Protein AF-0000000074538848 (afdb_homodimer)

Solvent-accessible surface area (backbone atoms only — not comparable to full-atom values): 18685 Å² total; per-residue (Å²): 132,56,34,36,33,44,34,36,45,97,56,50,92,78,38,68,55,63,39,50,40,50,54,55,44,64,73,36,88,54,45,45,81,43,50,49,44,76,76,25,76,82,71,66,73,58,41,67,61,51,47,55,54,54,65,74,38,57,36,38,34,44,28,33,52,48,56,74,48,35,74,43,32,67,53,48,41,44,50,67,59,48,59,26,80,58,40,26,29,67,99,76,11,51,73,37,48,66,29,35,37,33,43,40,34,46,29,33,58,49,66,76,38,37,24,71,88,22,74,41,42,40,34,65,72,46,38,45,30,22,57,54,28,43,36,40,66,33,43,28,38,79,50,88,60,44,76,46,60,47,51,62,72,80,54,52,72,66,57,46,53,52,49,34,54,52,49,51,51,52,56,57,54,53,73,72,101,132,55,35,36,34,43,33,35,44,96,56,50,93,79,38,68,55,63,39,48,39,50,55,56,44,64,73,36,88,56,45,46,81,44,50,48,44,77,77,26,75,82,69,67,73,58,42,68,61,52,47,56,55,52,65,75,37,58,36,39,34,45,30,33,51,48,56,74,49,35,74,44,31,66,53,48,42,44,52,67,58,47,58,26,80,57,41,26,28,68,99,74,11,51,72,39,48,67,29,36,37,33,44,38,35,44,30,33,60,50,66,76,38,38,24,70,87,22,73,41,43,41,34,66,72,46,38,44,30,22,57,53,28,43,37,39,66,34,42,27,38,78,50,89,60,47,76,44,60,47,52,62,72,80,54,50,68,63,57,45,52,51,50,33,53,52,49,52,50,52,56,57,53,54,73,73,100

Sequence (354 aa):
MKTLIIAAHPDIAHSRVNKNWLNAAKKDGNFVIHEIYKEYPNWQIDVKEEQELLEKFECVVFEFPLYWYSYPPLLKKYFDDVFAYGWAYGSKGKALNGKKFTLAVSVGDDEHEYSKDGHIGFSIEEVVTPFKSAVNFVGAKLLPSFFAFGFSIDPSDELVENSTKEYMKFLRDLSFSMKTLIIAAHPDIAHSRVNKNWLNAAKKDGNFVIHEIYKEYPNWQIDVKEEQELLEKFECVVFEFPLYWYSYPPLLKKYFDDVFAYGWAYGSKGKALNGKKFTLAVSVGDDEHEYSKDGHIGFSIEEVVTPFKSAVNFVGAKLLPSFFAFGFSIDPSDELVENSTKEYMKFLRDLSFS

Nearest PDB structures (foldseek):
  3f2v-assembly1_A-2  TM=9.551E-01  e=1.355E-19  Treponema denticola
  5lva-assembly2_B  TM=9.713E-01  e=1.904E-18  Bacillus subtilis
  3l9w-assembly1_A  TM=9.530E-01  e=2.380E-17  Escherichia coli K-12
  3l9x-assembly1_B  TM=9.507E-01  e=1.307E-16  Escherichia coli K-12
  3l9w-assembly1_B  TM=9.516E-01  e=3.346E-16  Escherichia coli K-12

pLDDT: mean 95.55, std 5.55, range [64.12, 98.94]

InterPro domains:
  IPR003680 Flavodoxin-like fold [PF02525] (1-169)
  IPR029039 Flavoprotein-like superfamily [G3DSA:3.40.50.360] (1-175)
  IPR029039 Flavoprotein-like superfamily [SSF52218] (1-174)
  IPR046980 Glutathione-regulated potassium-efflux system ancillary protein KefG/KefF [PTHR47307] (1-174)

Structure (mmCIF, N/CA/C/O backbone):
data_AF-0000000074538848-model_v1
#
loop_
_entity.id
_entity.type
_entity.pdbx_description
1 polymer 'Flavodoxin-like fold domain protein, putative NAD(P)H (Quinone) dehydrogenase/reductase'
#
loop_
_atom_site.group_PDB
_atom_site.id
_atom_site.type_symbol
_atom_site.label_atom_id
_atom_site.label_alt_id
_atom_site.label_comp_id
_atom_site.label_asym_id
_atom_site.label_entity_id
_atom_site.label_seq_id
_atom_site.pdbx_PDB_ins_code
_atom_site.Cartn_x
_atom_site.Cartn_y
_atom_site.Cartn_z
_atom_site.occupancy
_atom_site.B_iso_or_equiv
_atom_site.auth_seq_id
_atom_site.auth_comp_id
_atom_site.auth_asym_id
_atom_site.auth_atom_id
_atom_site.pdbx_PDB_model_num
ATOM 1 N N . MET A 1 1 ? 6.27 -27.062 -14.703 1 80 1 MET A N 1
ATOM 2 C CA . MET A 1 1 ? 6.766 -26.359 -13.531 1 80 1 MET A CA 1
ATOM 3 C C . MET A 1 1 ? 5.613 -25.781 -12.719 1 80 1 MET A C 1
ATOM 5 O O . MET A 1 1 ? 4.59 -25.391 -13.281 1 80 1 MET A O 1
ATOM 9 N N . LYS A 1 2 ? 5.629 -25.875 -11.32 1 92.56 2 LYS A N 1
ATOM 10 C CA . LYS A 1 2 ? 4.52 -25.453 -10.469 1 92.56 2 LYS A CA 1
ATOM 11 C C . LYS A 1 2 ? 4.559 -23.953 -10.227 1 92.56 2 LYS A C 1
ATOM 13 O O . LYS A 1 2 ? 5.613 -23.328 -10.336 1 92.56 2 LYS A O 1
ATOM 18 N N . THR A 1 3 ? 3.387 -23.406 -10.047 1 96.81 3 THR A N 1
ATOM 19 C CA . THR A 1 3 ? 3.24 -21.984 -9.742 1 96.81 3 THR A CA 1
ATOM 20 C C . THR A 1 3 ? 2.988 -21.766 -8.25 1 96.81 3 THR A C 1
ATOM 22 O O . THR A 1 3 ? 2.213 -22.516 -7.637 1 96.81 3 THR A O 1
ATOM 25 N N . LEU A 1 4 ? 3.707 -20.859 -7.637 1 98.25 4 LEU A N 1
ATOM 26 C CA . LEU A 1 4 ? 3.512 -20.484 -6.238 1 98.25 4 LEU A CA 1
ATOM 27 C C . LEU A 1 4 ? 2.457 -19.391 -6.109 1 98.25 4 LEU A C 1
ATOM 29 O O . LEU A 1 4 ? 2.482 -18.406 -6.855 1 98.25 4 LEU A O 1
ATOM 33 N N . ILE A 1 5 ? 1.473 -19.594 -5.254 1 98.75 5 ILE A N 1
ATOM 34 C CA . ILE A 1 5 ? 0.504 -18.562 -4.891 1 98.75 5 ILE A CA 1
ATOM 35 C C . ILE A 1 5 ? 0.793 -18.047 -3.479 1 98.75 5 ILE A C 1
ATOM 37 O O . ILE A 1 5 ? 0.658 -18.797 -2.506 1 98.75 5 ILE A O 1
ATOM 41 N N . ILE A 1 6 ? 1.273 -16.875 -3.371 1 98.88 6 ILE A N 1
ATOM 42 C CA . ILE A 1 6 ? 1.366 -16.188 -2.09 1 98.88 6 ILE A CA 1
ATOM 43 C C . ILE A 1 6 ? 0.044 -15.484 -1.783 1 98.88 6 ILE A C 1
ATOM 45 O O . ILE A 1 6 ? -0.274 -14.453 -2.385 1 98.88 6 ILE A O 1
ATOM 49 N N . ALA A 1 7 ? -0.684 -16.062 -0.861 1 98.88 7 ALA A N 1
ATOM 50 C CA . ALA A 1 7 ? -1.997 -15.531 -0.501 1 98.88 7 ALA A CA 1
ATOM 51 C C . ALA A 1 7 ? -1.917 -14.672 0.759 1 98.88 7 ALA A C 1
ATOM 53 O O . ALA A 1 7 ? -1.376 -15.109 1.779 1 98.88 7 ALA A O 1
ATOM 54 N N . ALA A 1 8 ? -2.375 -13.469 0.619 1 98.81 8 ALA A N 1
ATOM 55 C CA . ALA A 1 8 ? -2.408 -12.539 1.741 1 98.81 8 ALA A CA 1
ATOM 56 C C . ALA A 1 8 ? -3.828 -12.047 2.006 1 98.81 8 ALA A C 1
ATOM 58 O O . ALA A 1 8 ? -4.27 -11.055 1.414 1 98.81 8 ALA A O 1
ATOM 59 N N . HIS A 1 9 ? -4.484 -12.703 2.887 1 98.62 9 HIS A N 1
ATOM 60 C CA . HIS A 1 9 ? -5.82 -12.32 3.328 1 98.62 9 HIS A CA 1
ATOM 61 C C . HIS A 1 9 ? -5.879 -12.188 4.848 1 98.62 9 HIS A C 1
ATOM 63 O O . HIS A 1 9 ? -5.617 -13.148 5.57 1 98.62 9 HIS A O 1
ATOM 69 N N . PRO A 1 10 ? -6.27 -11.039 5.32 1 97.38 10 PRO A N 1
ATOM 70 C CA . PRO A 1 10 ? -6.215 -10.828 6.77 1 97.38 10 PRO A CA 1
ATOM 71 C C . PRO A 1 10 ? -7.227 -11.68 7.531 1 97.38 10 PRO A C 1
ATOM 73 O O . PRO A 1 10 ? -7.059 -11.922 8.727 1 97.38 10 PRO A O 1
ATOM 76 N N . ASP A 1 11 ? -8.297 -12.094 6.914 1 96.12 11 ASP A N 1
ATOM 77 C CA . ASP A 1 11 ? -9.344 -12.883 7.547 1 96.12 11 ASP A CA 1
ATOM 78 C C . ASP A 1 11 ? -9.914 -13.914 6.574 1 96.12 11 ASP A C 1
ATOM 80 O O . ASP A 1 11 ? -11.094 -13.867 6.227 1 96.12 11 ASP A O 1
ATOM 84 N N . ILE A 1 12 ? -9.094 -14.875 6.273 1 97 12 ILE A N 1
ATOM 85 C CA . ILE A 1 12 ? -9.43 -15.828 5.227 1 97 12 ILE A CA 1
ATOM 86 C C . ILE A 1 12 ? -10.586 -16.703 5.688 1 97 12 ILE A C 1
ATOM 88 O O . ILE A 1 12 ? -11.398 -17.156 4.871 1 97 12 ILE A O 1
ATOM 92 N N . ALA A 1 13 ? -10.742 -16.984 6.945 1 94.12 13 ALA A N 1
ATOM 93 C CA . ALA A 1 13 ? -11.781 -17.844 7.488 1 94.12 13 ALA A CA 1
ATOM 94 C C . ALA A 1 13 ? -13.172 -17.312 7.148 1 94.12 13 ALA A C 1
ATOM 96 O O . ALA A 1 13 ? -14.117 -18.094 6.988 1 94.12 13 ALA A O 1
ATOM 97 N N . HIS A 1 14 ? -13.32 -15.961 6.977 1 93.06 14 HIS A N 1
ATOM 98 C CA . HIS A 1 14 ? -14.625 -15.359 6.727 1 93.06 14 HIS A CA 1
ATOM 99 C C . HIS A 1 14 ? -14.711 -14.812 5.305 1 93.06 14 HIS A C 1
ATOM 101 O O . HIS A 1 14 ? -15.695 -14.156 4.945 1 93.06 14 HIS A O 1
ATOM 107 N N . SER A 1 15 ? -13.633 -15.102 4.566 1 94 15 SER A N 1
ATOM 108 C CA . SER A 1 15 ? -13.664 -14.68 3.166 1 94 15 SER A CA 1
ATOM 109 C C . SER A 1 15 ? -14.484 -15.648 2.32 1 94 15 SER A C 1
ATOM 111 O O . SER A 1 15 ? -14.32 -16.859 2.416 1 94 15 SER A O 1
ATOM 113 N N . ARG A 1 16 ? -15.289 -15.125 1.505 1 94.25 16 ARG A N 1
ATOM 114 C CA . ARG A 1 16 ? -16.062 -15.961 0.599 1 94.25 16 ARG A CA 1
ATOM 115 C C . ARG A 1 16 ? -15.352 -16.141 -0.733 1 94.25 16 ARG A C 1
ATOM 117 O O . ARG A 1 16 ? -15.266 -17.266 -1.252 1 94.25 16 ARG A O 1
ATOM 124 N N . VAL A 1 17 ? -14.758 -15.109 -1.215 1 97.25 17 VAL A N 1
ATOM 125 C CA . VAL A 1 17 ? -14.211 -15.125 -2.566 1 97.25 17 VAL A CA 1
ATOM 126 C C . VAL A 1 17 ? -12.82 -15.766 -2.555 1 97.25 17 VAL A C 1
ATOM 128 O O . VAL A 1 17 ? -12.625 -16.844 -3.135 1 97.25 17 VAL A O 1
ATOM 131 N N . ASN A 1 18 ? -11.945 -15.234 -1.771 1 98 18 ASN A N 1
ATOM 132 C CA . ASN A 1 18 ? -10.57 -15.719 -1.78 1 98 18 ASN A CA 1
ATOM 133 C C . ASN A 1 18 ? -10.477 -17.141 -1.247 1 98 18 ASN A C 1
ATOM 135 O O . ASN A 1 18 ? -9.648 -17.938 -1.713 1 98 18 ASN A O 1
ATOM 139 N N . LYS A 1 19 ? -11.266 -17.453 -0.28 1 97.06 19 LYS A N 1
ATOM 140 C CA . LYS A 1 19 ? -11.297 -18.812 0.234 1 97.06 19 LYS A CA 1
ATOM 141 C C . LYS A 1 19 ? -11.664 -19.812 -0.864 1 97.06 19 LYS A C 1
ATOM 143 O O . LYS A 1 19 ? -11.031 -20.859 -0.999 1 97.06 19 LYS A O 1
ATOM 148 N N . ASN A 1 20 ? -12.711 -19.469 -1.631 1 97.88 20 ASN A N 1
ATOM 149 C CA . ASN A 1 20 ? -13.133 -20.344 -2.725 1 97.88 20 ASN A CA 1
ATOM 150 C C . ASN A 1 20 ? -12.062 -20.438 -3.803 1 97.88 20 ASN A C 1
ATOM 152 O O . ASN A 1 20 ? -11.82 -21.531 -4.34 1 97.88 20 ASN A O 1
ATOM 156 N N . TRP A 1 21 ? -11.43 -19.281 -4.152 1 98.69 21 TRP A N 1
ATOM 157 C CA . TRP A 1 21 ? -10.32 -19.297 -5.102 1 98.69 21 TRP A CA 1
ATOM 158 C C . TRP A 1 21 ? -9.227 -20.266 -4.652 1 98.69 21 TRP A C 1
ATOM 160 O O . TRP A 1 21 ? -8.836 -21.156 -5.402 1 98.69 21 TRP A O 1
ATOM 170 N N . LEU A 1 22 ? -8.805 -20.141 -3.395 1 98.56 22 LEU A N 1
ATOM 171 C CA . LEU A 1 22 ? -7.695 -20.922 -2.873 1 98.56 22 LEU A CA 1
ATOM 172 C C . LEU A 1 22 ? -8.07 -22.406 -2.781 1 98.56 22 LEU A C 1
ATOM 174 O O . LEU A 1 22 ? -7.246 -23.281 -3.061 1 98.56 22 LEU A O 1
ATOM 178 N N . ASN A 1 23 ? -9.297 -22.656 -2.365 1 98 23 ASN A N 1
ATOM 179 C CA . ASN A 1 23 ? -9.758 -24.047 -2.305 1 98 23 ASN A CA 1
ATOM 180 C C . ASN A 1 23 ? -9.719 -24.703 -3.678 1 98 23 ASN A C 1
ATOM 182 O O . ASN A 1 23 ? -9.344 -25.875 -3.797 1 98 23 ASN A O 1
ATOM 186 N N . ALA A 1 24 ? -10.148 -24.016 -4.703 1 98.31 24 ALA A N 1
ATOM 187 C CA . ALA A 1 24 ? -10.117 -24.547 -6.066 1 98.31 24 ALA A CA 1
ATOM 188 C C . ALA A 1 24 ? -8.68 -24.797 -6.52 1 98.31 24 ALA A C 1
ATOM 190 O O . ALA A 1 24 ? -8.383 -25.844 -7.109 1 98.31 24 ALA A O 1
ATOM 191 N N . ALA A 1 25 ? -7.805 -23.828 -6.242 1 98 25 ALA A N 1
ATOM 192 C CA . ALA A 1 25 ? -6.406 -23.969 -6.637 1 98 25 ALA A CA 1
ATOM 193 C C . ALA A 1 25 ? -5.746 -25.156 -5.926 1 98 25 ALA A C 1
ATOM 195 O O . ALA A 1 25 ? -4.898 -25.844 -6.504 1 98 25 ALA A O 1
ATOM 196 N N . LYS A 1 26 ? -6.137 -25.359 -4.676 1 97 26 LYS A N 1
ATOM 197 C CA . LYS A 1 26 ? -5.562 -26.422 -3.865 1 97 26 LYS A CA 1
ATOM 198 C C . LYS A 1 26 ? -5.84 -27.797 -4.48 1 97 26 LYS A C 1
ATOM 200 O O . LYS A 1 26 ? -5.059 -28.719 -4.301 1 97 26 LYS A O 1
ATOM 205 N N . LYS A 1 27 ? -6.91 -27.922 -5.184 1 96.56 27 LYS A N 1
ATOM 206 C CA . LYS A 1 27 ? -7.32 -29.188 -5.781 1 96.56 27 LYS A CA 1
ATOM 207 C C . LYS A 1 27 ? -6.551 -29.453 -7.07 1 96.56 27 LYS A C 1
ATOM 209 O O . LYS A 1 27 ? -6.586 -30.562 -7.598 1 96.56 27 LYS A O 1
ATOM 214 N N . ASP A 1 28 ? -6.016 -28.422 -7.527 1 94.31 28 ASP A N 1
ATOM 215 C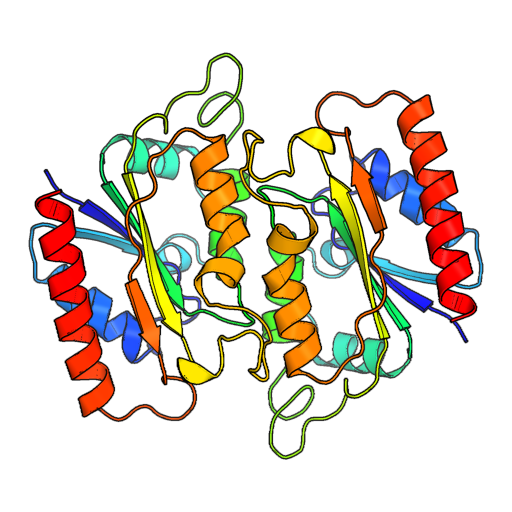 CA . ASP A 1 28 ? -5.195 -28.516 -8.727 1 94.31 28 ASP A CA 1
ATOM 216 C C . ASP A 1 28 ? -3.723 -28.703 -8.375 1 94.31 28 ASP A C 1
ATOM 218 O O . ASP A 1 28 ? -3.113 -27.828 -7.754 1 94.31 28 ASP A O 1
ATOM 222 N N . GLY A 1 29 ? -3.045 -29.75 -8.656 1 92.25 29 GLY A N 1
ATOM 223 C CA . GLY A 1 29 ? -1.694 -30.141 -8.289 1 92.25 29 GLY A CA 1
ATOM 224 C C . GLY A 1 29 ? -0.627 -29.25 -8.875 1 92.25 29 GLY A C 1
ATOM 225 O O . GLY A 1 29 ? 0.552 -29.359 -8.539 1 92.25 29 GLY A O 1
ATOM 226 N N . ASN A 1 30 ? -1.016 -28.281 -9.688 1 95 30 ASN A N 1
ATOM 227 C CA . ASN A 1 30 ? -0.066 -27.406 -10.367 1 95 30 ASN A CA 1
ATOM 228 C C . ASN A 1 30 ? 0.247 -26.172 -9.539 1 95 30 ASN A C 1
ATOM 230 O O . ASN A 1 30 ? 1.114 -25.375 -9.906 1 95 30 ASN A O 1
ATOM 234 N N . PHE A 1 31 ? -0.413 -26.031 -8.406 1 97.38 31 PHE A N 1
ATOM 235 C CA . PHE A 1 31 ? -0.271 -24.812 -7.633 1 97.38 31 PHE A CA 1
ATOM 236 C C . PHE A 1 31 ? 0.133 -25.125 -6.195 1 97.38 31 PHE A C 1
ATOM 238 O O . PHE A 1 31 ? -0.363 -26.078 -5.598 1 97.38 31 PHE A O 1
ATOM 245 N N . VAL A 1 32 ? 1.125 -24.375 -5.684 1 97.62 32 VAL A N 1
ATOM 246 C CA . VAL A 1 32 ? 1.514 -24.391 -4.277 1 97.62 32 VAL A CA 1
ATOM 247 C C . VAL A 1 32 ? 1.023 -23.125 -3.584 1 97.62 32 VAL A C 1
ATOM 249 O O . VAL A 1 32 ? 1.317 -22.016 -4.031 1 97.62 32 VAL A O 1
ATOM 252 N N . ILE A 1 33 ? 0.26 -23.344 -2.531 1 98.5 33 ILE A N 1
ATOM 253 C CA . ILE A 1 33 ? -0.359 -22.203 -1.859 1 98.5 33 ILE A CA 1
ATOM 254 C C . ILE A 1 33 ? 0.402 -21.891 -0.575 1 98.5 33 ILE A C 1
ATOM 256 O O . ILE A 1 33 ? 0.701 -22.781 0.216 1 98.5 33 ILE A O 1
ATOM 260 N N . HIS A 1 34 ? 0.779 -20.688 -0.392 1 98.81 34 HIS A N 1
ATOM 261 C CA . HIS A 1 34 ? 1.431 -20.172 0.806 1 98.81 34 HIS A CA 1
ATOM 262 C C . HIS A 1 34 ? 0.666 -18.984 1.383 1 98.81 34 HIS A C 1
ATOM 264 O O . HIS A 1 34 ? 0.674 -17.906 0.805 1 98.81 34 HIS A O 1
ATOM 270 N N . GLU A 1 35 ? -0.061 -19.172 2.539 1 98.75 35 GLU A N 1
ATOM 271 C CA . GLU A 1 35 ? -0.891 -18.156 3.166 1 98.75 35 GLU A CA 1
ATOM 272 C C . GLU A 1 35 ? -0.119 -17.406 4.254 1 98.75 35 GLU A C 1
ATOM 274 O O . GLU A 1 35 ? 0.03 -17.906 5.371 1 98.75 35 GLU A O 1
ATOM 279 N N . ILE A 1 36 ? 0.19 -16.156 3.992 1 98.81 36 ILE A N 1
ATOM 280 C CA . ILE A 1 36 ? 1.211 -15.531 4.824 1 98.81 36 ILE A CA 1
ATOM 281 C C . ILE A 1 36 ? 0.593 -15.078 6.145 1 98.81 36 ILE A C 1
ATOM 283 O O . ILE A 1 36 ? 1.274 -15.031 7.172 1 98.81 36 ILE A O 1
ATOM 287 N N . TYR A 1 37 ? -0.68 -14.75 6.199 1 98.62 37 TYR A N 1
ATOM 288 C CA . TYR A 1 37 ? -1.293 -14.383 7.469 1 98.62 37 TYR A CA 1
ATOM 289 C C . TYR A 1 37 ? -1.4 -15.586 8.391 1 98.62 37 TYR A C 1
ATOM 291 O O . TYR A 1 37 ? -1.374 -15.445 9.617 1 98.62 37 TYR A O 1
ATOM 299 N N . LYS A 1 38 ? -1.6 -16.781 7.844 1 98 38 LYS A N 1
ATOM 300 C CA . LYS A 1 38 ? -1.585 -18 8.648 1 98 38 LYS A CA 1
ATOM 301 C C . LYS A 1 38 ? -0.175 -18.328 9.141 1 98 38 LYS A C 1
ATOM 303 O O . LYS A 1 38 ? 0.014 -18.734 10.289 1 98 38 LYS A O 1
ATOM 308 N N . GLU A 1 39 ? 0.764 -18.141 8.266 1 98.38 39 GLU A N 1
ATOM 309 C CA . GLU A 1 39 ? 2.154 -18.469 8.578 1 98.38 39 GLU A CA 1
ATOM 310 C C . GLU A 1 39 ? 2.729 -17.484 9.602 1 98.38 39 GLU A C 1
ATOM 312 O O . GLU A 1 39 ? 3.537 -17.875 10.445 1 98.38 39 GLU A O 1
ATOM 317 N N . TYR A 1 40 ? 2.33 -16.219 9.555 1 98.19 40 TYR A N 1
ATOM 318 C CA . TYR A 1 40 ? 2.895 -15.188 10.406 1 98.19 40 TYR A CA 1
ATOM 319 C C . TYR A 1 40 ? 1.794 -14.406 11.117 1 98.19 40 TYR A C 1
ATOM 321 O O . TYR A 1 40 ? 1.664 -13.195 10.93 1 98.19 40 TYR A O 1
ATOM 329 N N . PRO A 1 41 ? 1.072 -15.008 12 1 95.94 41 PRO A N 1
ATOM 330 C CA . PRO A 1 41 ? -0.028 -14.32 12.688 1 95.94 41 PRO A CA 1
ATOM 331 C C . PRO A 1 41 ? 0.45 -13.164 13.562 1 95.94 41 PRO A C 1
ATOM 333 O O . PRO A 1 41 ? -0.323 -12.25 13.867 1 95.94 41 PRO A O 1
ATOM 336 N N . ASN A 1 42 ? 1.792 -13.188 13.93 1 95.19 42 ASN A N 1
ATOM 337 C CA . ASN A 1 42 ? 2.35 -12.125 14.758 1 95.19 42 ASN A CA 1
ATOM 338 C C . ASN A 1 42 ? 3.131 -11.117 13.93 1 95.19 42 ASN A C 1
ATOM 340 O O . ASN A 1 42 ? 3.801 -10.242 14.477 1 95.19 42 ASN A O 1
ATOM 344 N N . TRP A 1 43 ? 3.104 -11.328 12.617 1 96.06 43 TRP A N 1
ATOM 345 C CA . TRP A 1 43 ? 3.668 -10.391 11.648 1 96.06 43 TRP A CA 1
ATOM 346 C C . TRP A 1 43 ? 5.191 -10.461 11.648 1 96.06 43 TRP A C 1
ATOM 348 O O . TRP A 1 43 ? 5.859 -9.578 11.109 1 96.06 43 TRP A O 1
ATOM 358 N N . GLN A 1 44 ? 5.727 -11.453 12.352 1 97.12 44 GLN A N 1
ATOM 359 C CA . GLN A 1 44 ? 7.164 -11.695 12.289 1 97.12 44 GLN A CA 1
ATOM 360 C C . GLN A 1 44 ? 7.52 -12.633 11.141 1 97.12 44 GLN A C 1
ATOM 362 O O . GLN A 1 44 ? 7.496 -13.852 11.297 1 97.12 44 GLN A O 1
ATOM 367 N N . ILE A 1 45 ? 7.945 -12.078 10.055 1 98.69 45 ILE A N 1
ATOM 368 C CA . ILE A 1 45 ? 8.195 -12.82 8.82 1 98.69 45 ILE A CA 1
ATOM 369 C C . ILE A 1 45 ? 9.57 -13.484 8.891 1 98.69 45 ILE A C 1
ATOM 371 O O . ILE A 1 45 ? 10.547 -12.867 9.328 1 98.69 45 ILE A O 1
ATOM 375 N N . ASP A 1 46 ? 9.664 -14.711 8.641 1 98.81 46 ASP A N 1
ATOM 376 C CA . ASP A 1 46 ? 10.938 -15.398 8.445 1 98.81 46 ASP A CA 1
ATOM 377 C C . ASP A 1 46 ? 11.5 -15.109 7.055 1 98.81 46 ASP A C 1
ATOM 379 O O . ASP A 1 46 ? 11.227 -15.836 6.102 1 98.81 46 ASP A O 1
ATOM 383 N N . VAL A 1 47 ? 12.328 -14.117 6.973 1 98.75 47 VAL A N 1
ATOM 384 C CA . VAL A 1 47 ? 12.805 -13.562 5.707 1 98.75 47 VAL A CA 1
ATOM 385 C C . VAL A 1 47 ? 13.539 -14.648 4.914 1 98.75 47 VAL A C 1
ATOM 387 O O . VAL A 1 47 ? 13.281 -14.844 3.727 1 98.75 47 VAL A O 1
ATOM 390 N N . LYS A 1 48 ? 14.43 -15.328 5.566 1 98.62 48 LYS A N 1
ATOM 391 C CA . LYS A 1 48 ? 15.219 -16.344 4.887 1 98.62 48 LYS A CA 1
ATOM 392 C C . LYS A 1 48 ? 14.336 -17.453 4.324 1 98.62 48 LYS A C 1
ATOM 394 O O . LYS A 1 48 ? 14.516 -17.891 3.182 1 98.62 48 LYS A O 1
ATOM 399 N N . GLU A 1 49 ? 13.406 -17.922 5.055 1 98.75 49 GLU A N 1
ATOM 400 C CA . GLU A 1 49 ? 12.492 -18.969 4.605 1 98.75 49 GLU A CA 1
ATOM 401 C C . GLU A 1 49 ? 11.688 -18.516 3.391 1 98.75 49 GLU A C 1
ATOM 403 O O . GLU A 1 49 ? 11.5 -19.281 2.443 1 98.75 49 GLU A O 1
ATOM 408 N N . GLU A 1 50 ? 11.195 -17.328 3.428 1 98.88 50 GLU A N 1
ATOM 409 C CA . GLU A 1 50 ? 10.414 -16.797 2.318 1 98.88 50 GLU A CA 1
ATOM 410 C C . GLU A 1 50 ? 11.273 -16.641 1.063 1 98.88 50 GLU A C 1
ATOM 412 O O . GLU A 1 50 ? 10.812 -16.922 -0.045 1 98.88 50 GLU A O 1
ATOM 417 N N . GLN A 1 51 ? 12.492 -16.125 1.257 1 98.81 51 GLN A N 1
ATOM 418 C CA . GLN A 1 51 ? 13.406 -15.984 0.127 1 98.81 51 GLN A CA 1
ATOM 419 C C . GLN A 1 51 ? 13.719 -17.344 -0.491 1 98.81 51 GLN A C 1
ATOM 421 O O . GLN A 1 51 ? 13.703 -17.5 -1.714 1 98.81 51 GLN A O 1
ATOM 426 N N . GLU A 1 52 ? 13.977 -18.328 0.331 1 98.81 52 GLU A N 1
ATOM 427 C CA . GLU A 1 52 ? 14.227 -19.688 -0.161 1 98.81 52 GLU A CA 1
ATOM 428 C C . GLU A 1 52 ? 13.016 -20.219 -0.914 1 98.81 52 GLU A C 1
ATOM 430 O O . GLU A 1 52 ? 13.164 -20.891 -1.944 1 98.81 52 GLU A O 1
ATOM 435 N N . LEU A 1 53 ? 11.836 -19.953 -0.383 1 98.81 53 LEU A N 1
ATOM 436 C CA . LEU A 1 53 ? 10.609 -20.375 -1.048 1 98.81 53 LEU A CA 1
ATOM 437 C C . LEU A 1 53 ? 10.492 -19.734 -2.43 1 98.81 53 LEU A C 1
ATOM 439 O O . LEU A 1 53 ? 10.234 -20.422 -3.416 1 98.81 53 LEU A O 1
ATOM 443 N N . LEU A 1 54 ? 10.688 -18.453 -2.557 1 98.75 54 LEU A N 1
ATOM 444 C CA . LEU A 1 54 ? 10.602 -17.734 -3.822 1 98.75 54 LEU A CA 1
ATOM 445 C C . LEU A 1 54 ? 11.609 -18.281 -4.828 1 98.75 54 LEU A C 1
ATOM 447 O O . LEU A 1 54 ? 11.328 -18.344 -6.027 1 98.75 54 LEU A O 1
ATOM 451 N N . GLU A 1 55 ? 12.727 -18.625 -4.316 1 98.31 55 GLU A N 1
ATOM 452 C CA . GLU A 1 55 ? 13.789 -19.125 -5.195 1 98.31 55 GLU A CA 1
ATOM 453 C C . GLU A 1 55 ? 13.383 -20.422 -5.875 1 98.31 55 GLU A C 1
ATOM 455 O O . GLU A 1 55 ? 13.883 -20.75 -6.957 1 98.31 55 GLU A O 1
ATOM 460 N N . LYS A 1 56 ? 12.5 -21.125 -5.328 1 97.94 56 LYS A N 1
ATOM 461 C CA . LYS A 1 56 ? 12.133 -22.453 -5.816 1 97.94 56 LYS A CA 1
ATOM 462 C C . LYS A 1 56 ? 11.125 -22.359 -6.965 1 97.94 56 LYS A C 1
ATOM 464 O O . LYS A 1 56 ? 10.844 -23.344 -7.633 1 97.94 56 LYS A O 1
ATOM 469 N N . PHE A 1 57 ? 10.594 -21.203 -7.195 1 97.5 57 PHE A N 1
ATOM 470 C CA . PHE A 1 57 ? 9.531 -21.078 -8.195 1 97.5 57 PHE A CA 1
ATOM 471 C C . PHE A 1 57 ? 9.891 -20.016 -9.227 1 97.5 57 PHE A C 1
ATOM 473 O O . PHE A 1 57 ? 10.469 -18.984 -8.891 1 97.5 57 PHE A O 1
ATOM 480 N N . GLU A 1 58 ? 9.508 -20.25 -10.445 1 96.38 58 GLU A N 1
ATOM 481 C CA . GLU A 1 58 ? 9.711 -19.297 -11.531 1 96.38 58 GLU A CA 1
ATOM 482 C C . GLU A 1 58 ? 8.547 -18.312 -11.633 1 96.38 58 GLU A C 1
ATOM 484 O O . GLU A 1 58 ? 8.734 -17.156 -12 1 96.38 58 GLU A O 1
ATOM 489 N N . CYS A 1 59 ? 7.336 -18.797 -11.406 1 97.56 59 CYS A N 1
ATOM 490 C CA . CYS A 1 59 ? 6.113 -18 -11.492 1 97.56 59 CYS A CA 1
ATOM 491 C C . CYS A 1 59 ? 5.445 -17.891 -10.125 1 97.56 59 CYS A C 1
ATOM 493 O O . CYS A 1 59 ? 5.238 -18.891 -9.445 1 97.56 59 CYS A O 1
ATOM 495 N N . VAL A 1 60 ? 5.176 -16.703 -9.742 1 98.44 60 VAL A N 1
ATOM 496 C CA . VAL A 1 60 ? 4.559 -16.422 -8.445 1 98.44 60 VAL A CA 1
ATOM 497 C C . VAL A 1 60 ? 3.33 -15.539 -8.633 1 98.44 60 VAL A C 1
ATOM 499 O O . VAL A 1 60 ? 3.398 -14.516 -9.312 1 98.44 60 VAL A O 1
ATOM 502 N N . VAL A 1 61 ? 2.176 -15.922 -8.109 1 98.75 61 VAL A N 1
ATOM 503 C CA . VAL A 1 61 ? 0.948 -15.141 -8.062 1 98.75 61 VAL A CA 1
ATOM 504 C C . VAL A 1 61 ? 0.759 -14.562 -6.66 1 98.75 61 VAL A C 1
ATOM 506 O O . VAL A 1 61 ? 0.762 -15.297 -5.672 1 98.75 61 VAL A O 1
ATOM 509 N N . PHE A 1 62 ? 0.688 -13.281 -6.535 1 98.94 62 PHE A N 1
ATOM 510 C CA . PHE A 1 62 ? 0.282 -12.641 -5.289 1 98.94 62 PHE A CA 1
ATOM 511 C C . PHE A 1 62 ? -1.229 -12.445 -5.25 1 98.94 62 PHE A C 1
ATOM 513 O O . PHE A 1 62 ? -1.787 -11.727 -6.086 1 98.94 62 PHE A O 1
ATOM 520 N N . GLU A 1 63 ? -1.888 -13.086 -4.352 1 98.88 63 GLU A N 1
ATOM 521 C CA . GLU A 1 63 ? -3.344 -13.086 -4.258 1 98.88 63 GLU A CA 1
ATOM 522 C C . GLU A 1 63 ? -3.816 -12.391 -2.986 1 98.88 63 GLU A C 1
ATOM 524 O O . GLU A 1 63 ? -3.34 -12.695 -1.892 1 98.88 63 GLU A O 1
ATOM 529 N N . PHE A 1 64 ? -4.754 -11.477 -3.133 1 98.81 64 PHE A N 1
ATOM 530 C CA . PHE A 1 64 ? -5.246 -10.742 -1.973 1 98.81 64 PHE A CA 1
ATOM 531 C C . PHE A 1 64 ? -6.531 -10 -2.311 1 98.81 64 PHE A C 1
ATOM 533 O O . PHE A 1 64 ? -6.852 -9.805 -3.484 1 98.81 64 PHE A O 1
ATOM 540 N N . PRO A 1 65 ? -7.348 -9.633 -1.296 1 98.44 65 PRO A N 1
ATOM 541 C CA . PRO A 1 65 ? -8.43 -8.672 -1.505 1 98.44 65 PRO A CA 1
ATOM 542 C C . PRO A 1 65 ? -7.938 -7.23 -1.606 1 98.44 65 PRO A C 1
ATOM 544 O O . PRO A 1 65 ? -6.984 -6.852 -0.917 1 98.44 65 PRO A O 1
ATOM 547 N N . LEU A 1 66 ? -8.555 -6.461 -2.447 1 98 66 LEU A N 1
ATOM 548 C CA . LEU A 1 66 ? -8.203 -5.047 -2.529 1 98 66 LEU A CA 1
ATOM 549 C C . LEU A 1 66 ? -8.961 -4.234 -1.484 1 98 66 LEU A C 1
ATOM 551 O O . LEU A 1 66 ? -10.125 -3.891 -1.686 1 98 66 LEU A O 1
ATOM 555 N N . TYR A 1 67 ? -8.367 -3.898 -0.384 1 97.19 67 TYR A N 1
ATOM 556 C CA . TYR A 1 67 ? -8.898 -3.018 0.648 1 97.19 67 TYR A CA 1
ATOM 557 C C . TYR A 1 67 ? -8.227 -1.652 0.602 1 97.19 67 TYR A C 1
ATOM 559 O O . TYR A 1 67 ? -6.996 -1.561 0.595 1 97.19 67 TYR A O 1
ATOM 567 N N . TRP A 1 68 ? -9.117 -0.672 0.479 1 97.56 68 TRP A N 1
ATOM 568 C CA . TRP A 1 68 ? -8.625 0.7 0.44 1 97.56 68 TRP A CA 1
ATOM 569 C C . TRP A 1 68 ? -7.555 0.865 -0.635 1 97.56 68 TRP A C 1
ATOM 571 O O . TRP A 1 68 ? -6.496 1.443 -0.383 1 97.56 68 TRP A O 1
ATOM 581 N N . TYR A 1 69 ? -7.805 0.232 -1.748 1 97.62 69 TYR A N 1
ATOM 582 C CA . TYR A 1 69 ? -7.137 0.419 -3.031 1 97.62 69 TYR A CA 1
ATOM 583 C C . TYR A 1 69 ? -5.66 0.049 -2.939 1 97.62 69 TYR A C 1
ATOM 585 O O . TYR A 1 69 ? -4.832 0.596 -3.668 1 97.62 69 TYR A O 1
ATOM 593 N N . SER A 1 70 ? -5.328 -0.831 -2.061 1 98.12 70 SER A N 1
ATOM 594 C CA . SER A 1 70 ? -3.955 -1.29 -1.879 1 98.12 70 SER A CA 1
ATOM 595 C C . SER A 1 70 ? -3.916 -2.703 -1.308 1 98.12 70 SER A C 1
ATOM 597 O O . SER A 1 70 ? -4.953 -3.26 -0.941 1 98.12 70 SER A O 1
ATOM 599 N N . TYR A 1 71 ? -2.77 -3.387 -1.4 1 98.19 71 TYR A N 1
ATOM 600 C CA . TYR A 1 71 ? -2.639 -4.73 -0.848 1 98.19 71 TYR A CA 1
ATOM 601 C C . TYR A 1 71 ? -2.604 -4.695 0.675 1 98.19 71 TYR A C 1
ATOM 603 O O . TYR A 1 71 ? -2.352 -3.645 1.271 1 98.19 71 TYR A O 1
ATOM 611 N N . PRO A 1 72 ? -2.949 -5.824 1.316 1 98.69 72 PRO A N 1
ATOM 612 C CA . PRO A 1 72 ? -3.004 -5.906 2.777 1 98.69 72 PRO A CA 1
ATOM 613 C C . PRO A 1 72 ? -1.677 -5.543 3.439 1 98.69 72 PRO A C 1
ATOM 615 O O . PRO A 1 72 ? -0.612 -5.758 2.855 1 98.69 72 PRO A O 1
ATOM 618 N N . PRO A 1 73 ? -1.794 -5.039 4.684 1 98.69 73 PRO A N 1
ATOM 619 C CA . PRO A 1 73 ? -0.597 -4.539 5.363 1 98.69 73 PRO A CA 1
ATOM 620 C C . PRO A 1 73 ? 0.496 -5.598 5.488 1 98.69 73 PRO A C 1
ATOM 622 O O . PRO A 1 73 ? 1.679 -5.293 5.312 1 98.69 73 PRO A O 1
ATOM 625 N N . LEU A 1 74 ? 0.14 -6.824 5.789 1 98.69 74 LEU A N 1
ATOM 626 C CA . LEU A 1 74 ? 1.18 -7.828 5.969 1 98.69 74 LEU A CA 1
ATOM 627 C C . LEU A 1 74 ? 1.879 -8.133 4.648 1 98.69 74 LEU A C 1
ATOM 629 O O . LEU A 1 74 ? 3.074 -8.438 4.629 1 98.69 74 LEU A O 1
ATOM 633 N N . LEU A 1 75 ? 1.146 -8.102 3.557 1 98.88 75 LEU A N 1
ATOM 634 C CA . LEU A 1 75 ? 1.801 -8.289 2.268 1 98.88 75 LEU A CA 1
ATOM 635 C C . LEU A 1 75 ? 2.766 -7.145 1.978 1 98.88 75 LEU A C 1
ATOM 637 O O . LEU A 1 75 ? 3.854 -7.367 1.44 1 98.88 75 LEU A O 1
ATOM 641 N N . LYS A 1 76 ? 2.344 -5.891 2.316 1 98.75 76 LYS A N 1
ATOM 642 C CA . LYS A 1 76 ? 3.273 -4.773 2.189 1 98.75 76 LYS A CA 1
ATOM 643 C C . LYS A 1 76 ? 4.539 -5.012 3.01 1 98.75 76 LYS A C 1
ATOM 645 O O . LYS A 1 76 ? 5.648 -4.742 2.545 1 98.75 76 LYS A O 1
ATOM 650 N N . LYS A 1 77 ? 4.352 -5.402 4.234 1 98.69 77 LYS A N 1
ATOM 651 C CA . LYS A 1 77 ? 5.5 -5.711 5.082 1 98.69 77 LYS A CA 1
ATOM 652 C C . LYS A 1 77 ? 6.367 -6.801 4.461 1 98.69 77 LYS A C 1
ATOM 654 O O . LYS A 1 77 ? 7.594 -6.781 4.598 1 98.69 77 LYS A O 1
ATOM 659 N N . TYR A 1 78 ? 5.711 -7.824 3.867 1 98.88 78 TYR A N 1
ATOM 660 C CA . TYR A 1 78 ? 6.402 -8.898 3.158 1 98.88 78 TYR A CA 1
ATOM 661 C C . TYR A 1 78 ? 7.363 -8.336 2.119 1 98.88 78 TYR A C 1
ATOM 663 O O . TYR A 1 78 ? 8.539 -8.711 2.078 1 98.88 78 TYR A O 1
ATOM 671 N N . PHE A 1 79 ? 6.91 -7.41 1.296 1 98.75 79 PHE A N 1
ATOM 672 C CA . PHE A 1 79 ? 7.773 -6.801 0.29 1 98.75 79 PHE A CA 1
ATOM 673 C C . PHE A 1 79 ? 8.914 -6.035 0.948 1 98.75 79 PHE A C 1
ATOM 675 O O . PHE A 1 79 ? 10.062 -6.117 0.503 1 98.75 79 PHE A O 1
ATOM 682 N N . ASP A 1 80 ? 8.633 -5.309 2.021 1 98.25 80 ASP A N 1
ATOM 683 C CA . ASP A 1 80 ? 9.641 -4.52 2.721 1 98.25 80 ASP A CA 1
ATOM 684 C C . ASP A 1 80 ? 10.75 -5.406 3.271 1 98.25 80 ASP A C 1
ATOM 686 O O . ASP A 1 80 ? 11.93 -5.035 3.236 1 98.25 80 ASP A O 1
ATOM 690 N N . ASP A 1 81 ? 10.383 -6.531 3.811 1 98.44 81 ASP A N 1
ATOM 691 C CA . ASP A 1 81 ? 11.328 -7.359 4.555 1 98.44 81 ASP A CA 1
ATOM 692 C C . ASP A 1 81 ? 12.016 -8.359 3.633 1 98.44 81 ASP A C 1
ATOM 694 O O . ASP A 1 81 ? 13.227 -8.57 3.732 1 98.44 81 ASP A O 1
ATOM 698 N N . VAL A 1 82 ? 11.273 -9.016 2.791 1 98.81 82 VAL A N 1
ATOM 699 C CA . VAL A 1 82 ? 11.75 -10.18 2.051 1 98.81 82 VAL A CA 1
ATOM 700 C C . VAL A 1 82 ? 12.547 -9.727 0.832 1 98.81 82 VAL A C 1
ATOM 702 O O . VAL A 1 82 ? 13.578 -10.32 0.498 1 98.81 82 VAL A O 1
ATOM 705 N N . PHE A 1 83 ? 12.07 -8.641 0.111 1 98.44 83 PHE A N 1
ATOM 706 C CA . PHE A 1 83 ? 12.805 -8.117 -1.038 1 98.44 83 PHE A CA 1
ATOM 707 C C . PHE A 1 83 ? 14 -7.293 -0.588 1 98.44 83 PHE A C 1
ATOM 709 O O . PHE A 1 83 ? 14.078 -6.098 -0.869 1 98.44 83 PHE A O 1
ATOM 716 N N . ALA A 1 84 ? 15 -7.93 -0.027 1 97.25 84 ALA A N 1
ATOM 717 C CA . ALA A 1 84 ? 16.094 -7.297 0.72 1 97.25 84 ALA A CA 1
ATOM 718 C C . ALA A 1 84 ? 17.25 -6.922 -0.203 1 97.25 84 ALA A C 1
ATOM 720 O O . ALA A 1 84 ? 17.484 -7.598 -1.209 1 97.25 84 ALA A O 1
ATOM 721 N N . TYR A 1 85 ? 17.906 -5.875 0.212 1 95.56 85 TYR A N 1
ATOM 722 C CA . TYR A 1 85 ? 19.156 -5.504 -0.431 1 95.56 85 TYR A CA 1
ATOM 723 C C . TYR A 1 85 ? 20.156 -6.66 -0.395 1 95.56 85 TYR A C 1
ATOM 725 O O . TYR A 1 85 ? 20.281 -7.34 0.625 1 95.56 85 TYR A O 1
ATOM 733 N N . GLY A 1 86 ? 20.844 -6.863 -1.425 1 96.75 86 GLY A N 1
ATOM 734 C CA . GLY A 1 86 ? 21.812 -7.934 -1.514 1 96.75 86 GLY A CA 1
ATOM 735 C C . GLY A 1 86 ? 21.219 -9.25 -1.971 1 96.75 86 GLY A C 1
ATOM 736 O O . GLY A 1 86 ? 21.938 -10.164 -2.379 1 96.75 86 GLY A O 1
ATOM 737 N N . TRP A 1 87 ? 19.938 -9.352 -1.922 1 98.19 87 TRP A N 1
ATOM 738 C CA . TRP A 1 87 ? 19.25 -10.547 -2.395 1 98.19 87 TRP A CA 1
ATOM 739 C C . TRP A 1 87 ? 18.328 -10.211 -3.57 1 98.19 87 TRP A C 1
ATOM 741 O O . TRP A 1 87 ? 18.5 -10.742 -4.668 1 98.19 87 TRP A O 1
ATOM 751 N N . ALA A 1 88 ? 17.406 -9.32 -3.396 1 97.62 88 ALA A N 1
ATOM 752 C CA . ALA A 1 88 ? 16.453 -8.969 -4.441 1 97.62 88 ALA A CA 1
ATOM 753 C C . ALA A 1 88 ? 17.031 -7.918 -5.383 1 97.62 88 ALA A C 1
ATOM 755 O O . ALA A 1 88 ? 16.641 -7.844 -6.555 1 97.62 88 ALA A O 1
ATOM 756 N N . TYR A 1 89 ? 17.828 -7.023 -4.879 1 94.94 89 TYR A N 1
ATOM 757 C CA . TYR A 1 89 ? 18.391 -5.922 -5.648 1 94.94 89 TYR A CA 1
ATOM 758 C C . TYR A 1 89 ? 19.75 -5.52 -5.102 1 94.94 89 TYR A C 1
ATOM 760 O O . TYR A 1 89 ? 20.219 -6.074 -4.105 1 94.94 89 TYR A O 1
ATOM 768 N N . GLY A 1 90 ? 20.344 -4.469 -5.738 1 90.5 90 GLY A N 1
ATOM 769 C CA . GLY A 1 90 ? 21.688 -4.07 -5.383 1 90.5 90 GLY A CA 1
ATOM 770 C C . GLY A 1 90 ? 22.75 -4.629 -6.316 1 90.5 90 GLY A C 1
ATOM 771 O O . GLY A 1 90 ? 22.422 -5.25 -7.328 1 90.5 90 GLY A O 1
ATOM 772 N N . SER A 1 91 ? 24 -4.348 -5.961 1 86.94 91 SER A N 1
ATOM 773 C CA . SER A 1 91 ? 25.109 -4.754 -6.828 1 86.94 91 SER A CA 1
ATOM 774 C C . SER A 1 91 ? 25.141 -6.266 -7.012 1 86.94 91 SER A C 1
ATOM 776 O O . SER A 1 91 ? 25.438 -6.758 -8.102 1 86.94 91 SER A O 1
ATOM 778 N N . LYS A 1 92 ? 24.734 -7.094 -5.988 1 89.12 92 LYS A N 1
ATOM 779 C CA . LYS A 1 92 ? 24.828 -8.547 -6.078 1 89.12 92 LYS A CA 1
ATOM 780 C C . LYS A 1 92 ? 23.438 -9.188 -6.02 1 89.12 92 LYS A C 1
ATOM 782 O O . LYS A 1 92 ? 23.297 -10.406 -6.18 1 89.12 92 LYS A O 1
ATOM 787 N N . GLY A 1 93 ? 22.484 -8.453 -5.727 1 92.31 93 GLY A N 1
ATOM 788 C CA . GLY A 1 93 ? 21.156 -8.992 -5.539 1 92.31 93 GLY A CA 1
ATOM 789 C C . GLY A 1 93 ? 20.375 -9.117 -6.832 1 92.31 93 GLY A C 1
ATOM 790 O O . GLY A 1 93 ? 19.938 -8.117 -7.402 1 92.31 93 GLY A O 1
ATOM 791 N N . LYS A 1 94 ? 20.125 -10.359 -7.277 1 95.19 94 LYS A N 1
ATOM 792 C CA . LYS A 1 94 ? 19.406 -10.578 -8.531 1 95.19 94 LYS A CA 1
ATOM 793 C C . LYS A 1 94 ? 18.469 -11.781 -8.43 1 95.19 94 LYS A C 1
ATOM 795 O O . LYS A 1 94 ? 18.109 -12.383 -9.445 1 95.19 94 LYS A O 1
ATOM 800 N N . ALA A 1 95 ? 18.125 -12.109 -7.227 1 97.88 95 ALA A N 1
ATOM 801 C CA . ALA A 1 95 ? 17.406 -13.352 -6.973 1 97.88 95 ALA A CA 1
ATOM 802 C C . ALA A 1 95 ? 16.062 -13.367 -7.691 1 97.88 95 ALA A C 1
ATOM 804 O O . ALA A 1 95 ? 15.531 -14.43 -8.008 1 97.88 95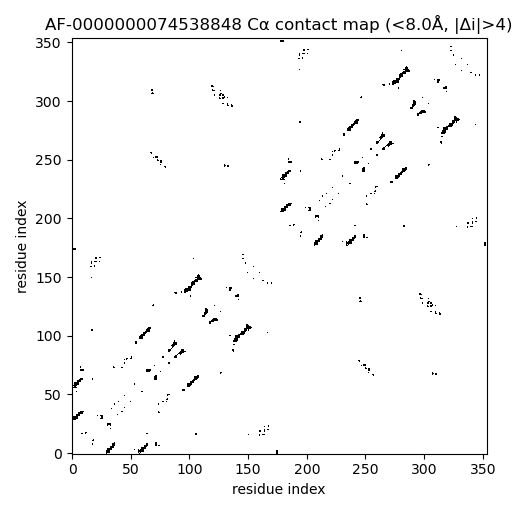 ALA A O 1
ATOM 805 N N . LEU A 1 96 ? 15.547 -12.211 -8.031 1 98.31 96 LEU A N 1
ATOM 806 C CA . LEU A 1 96 ? 14.195 -12.125 -8.57 1 98.31 96 LEU A CA 1
ATOM 807 C C . LEU A 1 96 ? 14.219 -11.766 -10.055 1 98.31 96 LEU A C 1
ATOM 809 O O . LEU A 1 96 ? 13.172 -11.688 -10.695 1 98.31 96 LEU A O 1
ATOM 813 N N . ASN A 1 97 ? 15.406 -11.539 -10.57 1 97.31 97 ASN A N 1
ATOM 814 C CA . ASN A 1 97 ? 15.539 -11.164 -11.969 1 97.31 97 ASN A CA 1
ATOM 815 C C . ASN A 1 97 ? 14.953 -12.234 -12.891 1 97.31 97 ASN A C 1
ATOM 817 O O . ASN A 1 97 ? 15.305 -13.406 -12.789 1 97.31 97 ASN A O 1
ATOM 821 N N . GLY A 1 98 ? 14.016 -11.773 -13.719 1 96.75 98 GLY A N 1
ATOM 822 C CA . GLY A 1 98 ? 13.469 -12.664 -14.727 1 96.75 98 GLY A CA 1
ATOM 823 C C . GLY A 1 98 ? 12.305 -13.492 -14.227 1 96.75 98 GLY A C 1
ATOM 824 O O . GLY A 1 98 ? 11.594 -14.125 -15.016 1 96.75 98 GLY A O 1
ATOM 825 N N . LYS A 1 99 ? 12.109 -13.625 -12.938 1 97.38 99 LYS A N 1
ATOM 826 C CA . LYS A 1 99 ? 10.938 -14.328 -12.414 1 97.38 99 LYS A CA 1
ATOM 827 C C . LYS A 1 99 ? 9.648 -13.688 -12.922 1 97.38 99 LYS A C 1
ATOM 829 O O . LYS A 1 99 ? 9.617 -12.492 -13.219 1 97.38 99 LYS A O 1
ATOM 834 N N . LYS A 1 100 ? 8.633 -14.516 -13.023 1 97.81 100 LYS A N 1
ATOM 835 C CA . LYS A 1 100 ? 7.324 -14.039 -13.477 1 97.81 100 LYS A CA 1
ATOM 836 C C . LYS A 1 100 ? 6.398 -13.766 -12.297 1 97.81 100 LYS A C 1
ATOM 838 O O . LYS A 1 100 ? 6.148 -14.656 -11.477 1 97.81 100 LYS A O 1
ATOM 843 N N . PHE A 1 101 ? 5.969 -12.562 -12.195 1 98.38 101 PHE A N 1
ATOM 844 C CA . PHE A 1 101 ? 5.055 -12.164 -11.133 1 98.38 101 PHE A CA 1
ATOM 845 C C . PHE A 1 101 ? 3.723 -11.695 -11.711 1 98.38 101 PHE A C 1
ATOM 847 O O . PHE A 1 101 ? 3.682 -11.094 -12.781 1 98.38 101 PHE A O 1
ATOM 854 N N . THR A 1 102 ? 2.65 -11.961 -11.008 1 98.5 102 THR A N 1
ATOM 855 C CA . THR A 1 102 ? 1.345 -11.422 -11.367 1 98.5 102 THR A CA 1
ATOM 856 C C . THR A 1 102 ? 0.446 -11.32 -10.133 1 98.5 102 THR A C 1
ATOM 858 O O . THR A 1 102 ? 0.837 -11.734 -9.039 1 98.5 102 THR A O 1
ATOM 861 N N . LEU A 1 103 ? -0.731 -10.703 -10.344 1 98.81 103 LEU A N 1
ATOM 862 C CA . LEU A 1 103 ? -1.685 -10.5 -9.258 1 98.81 103 LEU A CA 1
ATOM 863 C C . LEU A 1 103 ? -2.975 -11.273 -9.516 1 98.81 103 LEU A C 1
ATOM 865 O O . LEU A 1 103 ? -3.398 -11.414 -10.664 1 98.81 103 LEU A O 1
ATOM 869 N N . ALA A 1 104 ? -3.568 -11.773 -8.523 1 98.88 104 ALA A N 1
ATOM 870 C CA . ALA A 1 104 ? -4.973 -12.172 -8.469 1 98.88 104 ALA A CA 1
ATOM 871 C C . ALA A 1 104 ? -5.707 -11.438 -7.355 1 98.88 104 ALA A C 1
ATOM 873 O O . ALA A 1 104 ? -5.488 -11.711 -6.172 1 98.88 104 ALA A O 1
ATOM 874 N N . VAL A 1 105 ? -6.59 -10.523 -7.781 1 98.88 105 VAL A N 1
ATOM 875 C CA . VAL A 1 105 ? -7.102 -9.57 -6.801 1 98.88 105 VAL A CA 1
ATOM 876 C C . VAL A 1 105 ? -8.625 -9.57 -6.832 1 98.88 105 VAL A C 1
ATOM 878 O O . VAL A 1 105 ? -9.234 -9.445 -7.898 1 98.88 105 VAL A O 1
ATOM 881 N N . SER A 1 106 ? -9.305 -9.797 -5.691 1 98.44 106 SER A N 1
ATOM 882 C CA . SER A 1 106 ? -10.734 -9.578 -5.551 1 98.44 106 SER A CA 1
ATOM 883 C C . SER A 1 106 ? -11.039 -8.141 -5.156 1 98.44 106 SER A C 1
ATOM 885 O O . SER A 1 106 ? -10.406 -7.594 -4.25 1 98.44 106 SER A O 1
ATOM 887 N N . VAL A 1 107 ? -11.93 -7.527 -5.859 1 97.44 107 VAL A N 1
ATOM 888 C CA . VAL A 1 107 ? -12.219 -6.102 -5.723 1 97.44 107 VAL A CA 1
ATOM 889 C C . VAL A 1 107 ? -13.672 -5.914 -5.289 1 97.44 107 VAL A C 1
ATOM 891 O O . VAL A 1 107 ? -14.578 -6.559 -5.82 1 97.44 107 VAL A O 1
ATOM 894 N N . GLY A 1 108 ? -13.898 -5.094 -4.281 1 94.94 108 GLY A N 1
ATOM 895 C CA . GLY A 1 108 ? -15.25 -4.844 -3.791 1 94.94 108 GLY A CA 1
ATOM 896 C C . GLY A 1 108 ? -16.109 -4.082 -4.777 1 94.94 108 GLY A C 1
ATOM 897 O O . GLY A 1 108 ? -17.219 -4.512 -5.105 1 94.94 108 GLY A O 1
ATOM 898 N N . ASP A 1 109 ? -15.688 -2.986 -5.301 1 92.12 109 ASP A N 1
ATOM 899 C CA . ASP A 1 109 ? -16.453 -2.113 -6.191 1 92.12 109 ASP A CA 1
ATOM 900 C C . ASP A 1 109 ? -16.609 -2.746 -7.57 1 92.12 109 ASP A C 1
ATOM 902 O O . ASP A 1 109 ? -15.875 -3.66 -7.934 1 92.12 109 ASP A O 1
ATOM 906 N N . ASP A 1 110 ? -17.562 -2.219 -8.289 1 92.44 110 ASP A N 1
ATOM 907 C CA . ASP A 1 110 ? -17.766 -2.654 -9.664 1 92.44 110 ASP A CA 1
ATOM 908 C C . ASP A 1 110 ? -16.656 -2.127 -10.578 1 92.44 110 ASP A C 1
ATOM 910 O O . ASP A 1 110 ? -16.047 -1.099 -10.281 1 92.44 110 ASP A O 1
ATOM 914 N N . GLU A 1 111 ? -16.5 -2.816 -11.648 1 93.31 111 GLU A N 1
ATOM 915 C CA . GLU A 1 111 ? -15.438 -2.494 -12.594 1 93.31 111 GLU A CA 1
ATOM 916 C C . GLU A 1 111 ? -15.57 -1.067 -13.117 1 93.31 111 GLU A C 1
ATOM 918 O O . GLU A 1 111 ? -14.57 -0.371 -13.305 1 93.31 111 GLU A O 1
ATOM 923 N N . HIS A 1 112 ? -16.797 -0.633 -13.328 1 91.81 112 HIS A N 1
ATOM 924 C CA . HIS A 1 112 ? -17.016 0.668 -13.945 1 91.81 112 HIS A CA 1
ATOM 925 C C . HIS A 1 112 ? -16.594 1.801 -13.016 1 91.81 112 HIS A C 1
ATOM 927 O O . HIS A 1 112 ? -16.422 2.938 -13.461 1 91.81 112 HIS A O 1
ATOM 933 N N . GLU A 1 113 ? -16.438 1.526 -11.695 1 91.19 113 GLU A N 1
ATOM 934 C CA . GLU A 1 113 ? -15.992 2.533 -10.734 1 91.19 113 GLU A CA 1
ATOM 935 C C . GLU A 1 113 ? -14.516 2.855 -10.922 1 91.19 113 GLU A C 1
ATOM 937 O O . GLU A 1 113 ? -14.023 3.871 -10.422 1 91.19 113 GLU A O 1
ATOM 942 N N . TYR A 1 114 ? -13.82 1.975 -11.539 1 93.56 114 TYR A N 1
ATOM 943 C CA . TYR A 1 114 ? -12.391 2.145 -11.766 1 93.56 114 TYR A CA 1
ATOM 944 C C . TYR A 1 114 ? -12.117 2.758 -13.133 1 93.56 114 TYR A C 1
ATOM 946 O O . TYR A 1 114 ? -11.57 2.1 -14.023 1 93.56 114 TYR A O 1
ATOM 954 N N . SER A 1 115 ? -12.469 3.969 -13.227 1 89.81 115 SER A N 1
ATOM 955 C CA . SER A 1 115 ? -12.273 4.797 -14.414 1 89.81 115 SER A CA 1
ATOM 956 C C . SER A 1 115 ? -12.055 6.258 -14.039 1 89.81 115 SER A C 1
ATOM 958 O O . SER A 1 115 ? -12.352 6.668 -12.914 1 89.81 115 SER A O 1
ATOM 960 N N . LYS A 1 116 ? -11.469 7.074 -14.992 1 85.62 116 LYS A N 1
ATOM 961 C CA . LYS A 1 116 ? -11.219 8.492 -14.75 1 85.62 116 LYS A CA 1
ATOM 962 C C . LYS A 1 116 ? -12.516 9.234 -14.414 1 85.62 116 LYS A C 1
ATOM 964 O O . LYS A 1 116 ? -12.508 10.195 -13.648 1 85.62 116 LYS A O 1
ATOM 969 N N . ASP A 1 117 ? -13.477 8.75 -14.945 1 82.31 117 ASP A N 1
ATOM 970 C CA . ASP A 1 117 ? -14.781 9.391 -14.75 1 82.31 117 ASP A CA 1
ATOM 971 C C . ASP A 1 117 ? -15.547 8.734 -13.602 1 82.31 117 ASP A C 1
ATOM 973 O O . ASP A 1 117 ? -16.641 9.18 -13.25 1 82.31 117 ASP A O 1
ATOM 977 N N . GLY A 1 118 ? -14.961 7.75 -13.039 1 77.94 118 GLY A N 1
ATOM 978 C CA . GLY A 1 118 ? -15.609 7.078 -11.93 1 77.94 118 GLY A CA 1
ATOM 979 C C . GLY A 1 118 ? -15.352 7.746 -10.594 1 77.94 118 GLY A C 1
ATOM 980 O O . GLY A 1 118 ? -14.539 8.664 -10.5 1 77.94 118 GLY A O 1
ATOM 981 N N . HIS A 1 119 ? -16.047 7.301 -9.602 1 79.5 119 HIS A N 1
ATOM 982 C CA . HIS A 1 119 ? -15.938 7.855 -8.258 1 79.5 119 HIS A CA 1
ATOM 983 C C . HIS A 1 119 ? -14.508 7.73 -7.73 1 79.5 119 HIS A C 1
ATOM 985 O O . HIS A 1 119 ? -14.047 8.586 -6.965 1 79.5 119 HIS A O 1
ATOM 991 N N . ILE A 1 120 ? -13.789 6.715 -8.102 1 82.31 120 ILE A N 1
ATOM 992 C CA . ILE A 1 120 ? -12.43 6.449 -7.645 1 82.31 120 ILE A CA 1
ATOM 993 C C . ILE A 1 120 ? -11.445 7.328 -8.414 1 82.31 120 ILE A C 1
ATOM 995 O O . ILE A 1 120 ? -10.461 7.809 -7.844 1 82.31 120 ILE A O 1
ATOM 999 N N . GLY A 1 121 ? -11.82 7.461 -9.719 1 89.12 121 GLY A N 1
ATOM 1000 C CA . GLY A 1 121 ? -11.047 8.391 -10.523 1 89.12 121 GLY A CA 1
ATOM 1001 C C . GLY A 1 121 ? -9.852 7.746 -11.195 1 89.12 121 GLY A C 1
ATOM 1002 O O . GLY A 1 121 ? -9.125 8.398 -11.953 1 89.12 121 GLY A O 1
ATOM 1003 N N . PHE A 1 122 ? -9.578 6.43 -10.883 1 95.12 122 PHE A N 1
ATOM 1004 C CA . PHE A 1 122 ? -8.414 5.742 -11.43 1 95.12 122 PHE A CA 1
ATOM 1005 C C . PHE A 1 122 ? -8.781 4.34 -11.891 1 95.12 122 PHE A C 1
ATOM 1007 O O . PHE A 1 122 ? -9.719 3.734 -11.367 1 95.12 122 PHE A O 1
ATOM 1014 N N . SER A 1 123 ? -8.086 3.834 -12.898 1 95.62 123 SER A N 1
ATOM 1015 C CA . SER A 1 123 ? -8.258 2.451 -13.328 1 95.62 123 SER A CA 1
ATOM 1016 C C . SER A 1 123 ? -7.625 1.481 -12.336 1 95.62 123 SER A C 1
ATOM 1018 O O . SER A 1 123 ? -6.785 1.876 -11.523 1 95.62 123 SER A O 1
ATOM 1020 N N . ILE A 1 124 ? -8.047 0.245 -12.461 1 96.88 124 ILE A N 1
ATOM 1021 C CA . ILE A 1 124 ? -7.488 -0.774 -11.586 1 96.88 124 ILE A CA 1
ATOM 1022 C C . ILE A 1 124 ? -5.996 -0.94 -11.867 1 96.88 124 ILE A C 1
ATOM 1024 O O . ILE A 1 124 ? -5.203 -1.164 -10.945 1 96.88 124 ILE A O 1
ATOM 1028 N N . GLU A 1 125 ? -5.559 -0.776 -13.117 1 96.44 125 GLU A N 1
ATOM 1029 C CA . GLU A 1 125 ? -4.152 -0.863 -13.5 1 96.44 125 GLU A CA 1
ATOM 1030 C C . GLU A 1 125 ? -3.336 0.253 -12.852 1 96.44 125 GLU A C 1
ATOM 1032 O O . GLU A 1 125 ? -2.188 0.042 -12.461 1 96.44 125 GLU A O 1
ATOM 1037 N N . GLU A 1 126 ? -3.951 1.419 -12.727 1 95.94 126 GLU A N 1
ATOM 1038 C CA . GLU A 1 126 ? -3.289 2.531 -12.047 1 95.94 126 GLU A CA 1
ATOM 1039 C C . GLU A 1 126 ? -3.182 2.277 -10.547 1 95.94 126 GLU A C 1
ATOM 1041 O O . GLU A 1 126 ? -2.168 2.605 -9.93 1 95.94 126 GLU A O 1
ATOM 1046 N N . VAL A 1 127 ? -4.188 1.686 -10.008 1 97.44 127 VAL A N 1
ATOM 1047 C CA . VAL A 1 127 ? -4.266 1.443 -8.57 1 97.44 127 VAL A CA 1
ATOM 1048 C C . VAL A 1 127 ? -3.172 0.464 -8.148 1 97.44 127 VAL A C 1
ATOM 1050 O O . VAL A 1 127 ? -2.602 0.588 -7.062 1 97.44 127 VAL A O 1
ATOM 1053 N N . VAL A 1 128 ? -2.758 -0.448 -9.078 1 98.06 128 VAL A N 1
ATOM 1054 C CA . VAL A 1 128 ? -1.791 -1.465 -8.68 1 98.06 128 VAL A CA 1
ATOM 1055 C C . VAL A 1 128 ? -0.394 -1.06 -9.148 1 98.06 128 VAL A C 1
ATOM 1057 O O . VAL A 1 128 ? 0.534 -1.872 -9.125 1 98.06 128 VAL A O 1
ATOM 1060 N N . THR A 1 129 ? -0.171 0.188 -9.453 1 97.19 129 THR A N 1
ATOM 1061 C CA . THR A 1 129 ? 1.104 0.709 -9.93 1 97.19 129 THR A CA 1
ATOM 1062 C C . THR A 1 129 ? 2.205 0.482 -8.898 1 97.19 129 THR A C 1
ATOM 1064 O O . THR A 1 129 ? 3.352 0.205 -9.258 1 97.19 129 THR A O 1
ATOM 1067 N N . PRO A 1 130 ? 1.924 0.577 -7.59 1 98.12 130 PRO A N 1
ATOM 1068 C CA . PRO A 1 130 ? 2.996 0.287 -6.633 1 98.12 130 PRO A CA 1
ATOM 1069 C C . PRO A 1 130 ? 3.594 -1.105 -6.824 1 98.12 130 PRO A C 1
ATOM 1071 O O . PRO A 1 130 ? 4.816 -1.263 -6.824 1 98.12 130 PRO A O 1
ATOM 1074 N N . PHE A 1 131 ? 2.764 -2.08 -7.07 1 98.31 131 PHE A N 1
ATOM 1075 C CA . PHE A 1 131 ? 3.248 -3.436 -7.309 1 98.31 131 PHE A CA 1
ATOM 1076 C C . PHE A 1 131 ? 4.039 -3.508 -8.609 1 98.31 131 PHE A C 1
ATOM 1078 O O . PHE A 1 131 ? 5.129 -4.082 -8.648 1 98.31 131 PHE A O 1
ATOM 1085 N N . LYS A 1 132 ? 3.484 -2.93 -9.641 1 97.69 132 LYS A N 1
ATOM 1086 C CA . LYS A 1 132 ? 4.152 -2.941 -10.938 1 97.69 132 LYS A CA 1
ATOM 1087 C C . LYS A 1 132 ? 5.535 -2.297 -10.852 1 97.69 132 LYS A C 1
ATOM 1089 O O . LYS A 1 132 ? 6.492 -2.793 -11.445 1 97.69 132 LYS A O 1
ATOM 1094 N N . SER A 1 133 ? 5.609 -1.221 -10.109 1 96.81 133 SER A N 1
ATOM 1095 C CA . SER A 1 133 ? 6.875 -0.52 -9.922 1 96.81 133 SER A CA 1
ATOM 1096 C C . SER A 1 133 ? 7.898 -1.408 -9.219 1 96.81 133 SER A C 1
ATOM 1098 O O . SER A 1 133 ? 9.062 -1.455 -9.617 1 96.81 133 SER A O 1
ATOM 1100 N N . ALA A 1 134 ? 7.445 -2.1 -8.156 1 97.12 134 ALA A N 1
ATOM 1101 C CA . ALA A 1 134 ? 8.328 -3 -7.422 1 97.12 134 ALA A CA 1
ATOM 1102 C C . ALA A 1 134 ? 8.844 -4.121 -8.32 1 97.12 134 ALA A C 1
ATOM 1104 O O . ALA A 1 134 ? 10.023 -4.469 -8.273 1 97.12 134 ALA A O 1
ATOM 1105 N N . VAL A 1 135 ? 7.941 -4.699 -9.141 1 97.25 135 VAL A N 1
ATOM 1106 C CA . VAL A 1 135 ? 8.297 -5.77 -10.07 1 97.25 135 VAL A CA 1
ATOM 1107 C C . VAL A 1 135 ? 9.367 -5.281 -11.039 1 97.25 135 VAL A C 1
ATOM 1109 O O . VAL A 1 135 ? 10.383 -5.957 -11.25 1 97.25 135 VAL A O 1
ATOM 1112 N N . ASN A 1 136 ? 9.133 -4.07 -11.609 1 95.19 136 ASN A N 1
ATOM 1113 C CA . ASN A 1 136 ? 10.109 -3.477 -12.523 1 95.19 136 ASN A CA 1
ATOM 1114 C C . ASN A 1 136 ? 11.461 -3.277 -11.852 1 95.19 136 ASN A C 1
ATOM 1116 O O . ASN A 1 136 ? 12.5 -3.574 -12.438 1 95.19 136 ASN A O 1
ATOM 1120 N N . PHE A 1 137 ? 11.453 -2.83 -10.703 1 95.06 137 PHE A N 1
ATOM 1121 C CA . PHE A 1 137 ? 12.68 -2.484 -9.992 1 95.06 137 PHE A CA 1
ATOM 1122 C C . PHE A 1 137 ? 13.547 -3.717 -9.789 1 95.06 137 PHE A C 1
ATOM 1124 O O . PHE A 1 137 ? 14.766 -3.658 -9.969 1 95.06 137 PHE A O 1
ATOM 1131 N N . VAL A 1 138 ? 12.914 -4.824 -9.445 1 96.25 138 VAL A N 1
ATOM 1132 C CA . VAL A 1 138 ? 13.711 -6 -9.102 1 96.25 138 VAL A CA 1
ATOM 1133 C C . VAL A 1 138 ? 14.039 -6.789 -10.367 1 96.25 138 VAL A C 1
ATOM 1135 O O . VAL A 1 138 ? 14.672 -7.848 -10.297 1 96.25 138 VAL A O 1
ATOM 1138 N N . GLY A 1 139 ? 13.516 -6.375 -11.5 1 95.69 139 GLY A N 1
ATOM 1139 C CA . GLY A 1 139 ? 13.844 -7.008 -12.766 1 95.69 139 GLY A CA 1
ATOM 1140 C C . GLY A 1 139 ? 12.984 -8.219 -13.07 1 95.69 139 GLY A C 1
ATOM 1141 O O . GLY A 1 139 ? 13.336 -9.031 -13.93 1 95.69 139 GLY A O 1
ATOM 1142 N N . ALA A 1 140 ? 11.906 -8.398 -12.297 1 97.12 140 ALA A N 1
ATOM 1143 C CA . ALA A 1 140 ? 10.953 -9.461 -12.609 1 97.12 140 ALA A CA 1
ATOM 1144 C C . ALA A 1 140 ? 10.086 -9.086 -13.812 1 97.12 140 ALA A C 1
ATOM 1146 O O . ALA A 1 140 ? 10.102 -7.941 -14.258 1 97.12 140 ALA A O 1
ATOM 1147 N N . LYS A 1 141 ? 9.477 -10.078 -14.383 1 96.56 141 LYS A N 1
ATOM 1148 C CA . LYS A 1 141 ? 8.547 -9.891 -15.484 1 96.56 141 LYS A CA 1
ATOM 1149 C C . LYS A 1 141 ? 7.105 -9.852 -14.992 1 96.56 141 LYS A C 1
ATOM 1151 O O . LYS A 1 141 ? 6.652 -10.773 -14.305 1 96.56 141 LYS A O 1
ATOM 1156 N N . LEU A 1 142 ? 6.496 -8.82 -15.375 1 96.75 142 LEU A N 1
ATOM 1157 C CA . LEU A 1 142 ? 5.094 -8.695 -15 1 96.75 142 LEU A CA 1
ATOM 1158 C C . LEU A 1 142 ? 4.188 -9.352 -16.031 1 96.75 142 LEU A C 1
ATOM 1160 O O . LEU A 1 142 ? 4.168 -8.938 -17.203 1 96.75 142 LEU A O 1
ATOM 1164 N N . LEU A 1 143 ? 3.463 -10.32 -15.594 1 97.44 143 LEU A N 1
ATOM 1165 C CA . LEU A 1 143 ? 2.441 -10.93 -16.438 1 97.44 143 LEU A CA 1
ATOM 1166 C C . LEU A 1 143 ? 1.091 -10.258 -16.234 1 97.44 143 LEU A C 1
ATOM 1168 O O . LEU A 1 143 ? 0.901 -9.523 -15.266 1 97.44 143 LEU A O 1
ATOM 1172 N N . PRO A 1 144 ? 0.119 -10.477 -17.219 1 96.31 144 PRO A N 1
ATOM 1173 C CA . PRO A 1 144 ? -1.226 -9.93 -17 1 96.31 144 PRO A CA 1
ATOM 1174 C C . PRO A 1 144 ? -1.853 -10.414 -15.695 1 96.31 144 PRO A C 1
ATOM 1176 O O . PRO A 1 144 ? -1.722 -11.586 -15.336 1 96.31 144 PRO A O 1
ATOM 1179 N N . SER A 1 145 ? -2.5 -9.516 -15 1 98.44 145 SER A N 1
ATOM 1180 C CA . SER A 1 145 ? -3.092 -9.82 -13.703 1 98.44 145 SER A CA 1
ATOM 1181 C C . SER A 1 145 ? -4.57 -10.172 -13.836 1 98.44 145 SER A C 1
ATOM 1183 O O . SER A 1 145 ? -5.172 -9.953 -14.891 1 98.44 145 SER A O 1
ATOM 1185 N N . PHE A 1 146 ? -5.082 -10.758 -12.867 1 98.75 146 PHE A N 1
ATOM 1186 C CA . PHE A 1 146 ? -6.492 -11.109 -12.773 1 98.75 146 PHE A CA 1
ATOM 1187 C C . PHE A 1 146 ? -7.199 -10.266 -11.727 1 98.75 146 PHE A C 1
ATOM 1189 O O . PHE A 1 146 ? -6.781 -10.234 -10.562 1 98.75 146 PHE A O 1
ATOM 1196 N N . PHE A 1 147 ? -8.172 -9.57 -12.156 1 98.62 147 PHE A N 1
ATOM 1197 C CA . PHE A 1 147 ? -9.016 -8.789 -11.266 1 98.62 147 PHE A CA 1
ATOM 1198 C C . PHE A 1 147 ? -10.469 -9.242 -11.352 1 98.62 147 PHE A C 1
ATOM 1200 O O . PHE A 1 147 ? -11.023 -9.344 -12.453 1 98.62 147 PHE A O 1
ATOM 1207 N N . ALA A 1 148 ? -11.062 -9.594 -10.25 1 98.31 148 ALA A N 1
ATOM 1208 C CA . ALA A 1 148 ? -12.492 -9.867 -10.172 1 98.31 148 ALA A CA 1
ATOM 1209 C C . ALA A 1 148 ? -13.211 -8.805 -9.344 1 98.31 148 ALA A C 1
ATOM 1211 O O . ALA A 1 148 ? -12.742 -8.422 -8.273 1 98.31 148 ALA A O 1
ATOM 1212 N N . PHE A 1 149 ? -14.359 -8.336 -9.867 1 96.88 149 PHE A N 1
ATOM 1213 C CA . PHE A 1 149 ? -14.992 -7.145 -9.32 1 96.88 149 PHE A CA 1
ATOM 1214 C C . PHE A 1 149 ? -16.359 -7.484 -8.719 1 96.88 149 PHE A C 1
ATOM 1216 O O . PHE A 1 149 ? -16.906 -8.555 -8.984 1 96.88 149 PHE A O 1
ATOM 1223 N N . GLY A 1 150 ? -16.875 -6.559 -7.801 1 94.88 150 GLY A N 1
ATOM 1224 C CA . GLY A 1 150 ? -18.266 -6.574 -7.379 1 94.88 150 GLY A CA 1
ATOM 1225 C C . GLY A 1 150 ? -18.5 -7.395 -6.121 1 94.88 150 GLY A C 1
ATOM 1226 O O . GLY A 1 150 ? -19.547 -8 -5.957 1 94.88 150 GLY A O 1
ATOM 1227 N N . PHE A 1 151 ? -17.5 -7.41 -5.184 1 94.19 151 PHE A N 1
ATOM 1228 C CA . PHE A 1 151 ? -17.609 -8.328 -4.051 1 94.19 151 PHE A CA 1
ATOM 1229 C C . PHE A 1 151 ? -17.922 -7.562 -2.768 1 94.19 151 PHE A C 1
ATOM 1231 O O . PHE A 1 151 ? -17.812 -8.117 -1.672 1 94.19 151 PHE A O 1
ATOM 1238 N N . SER A 1 152 ? -18.203 -6.309 -2.764 1 80.31 152 SER A N 1
ATOM 1239 C CA . SER A 1 152 ? -18.375 -5.453 -1.594 1 80.31 152 SER A CA 1
ATOM 1240 C C . SER A 1 152 ? -19.578 -5.883 -0.766 1 80.31 152 SER A C 1
ATOM 1242 O O . SER A 1 152 ? -19.531 -5.863 0.466 1 80.31 152 SER A O 1
ATOM 1244 N N . ILE A 1 153 ? -20.688 -6.035 -1.324 1 78.56 153 ILE A N 1
ATOM 1245 C CA . ILE A 1 153 ? -21.906 -6.254 -0.554 1 78.56 153 ILE A CA 1
ATOM 1246 C C . ILE A 1 153 ? -22.469 -7.641 -0.867 1 78.56 153 ILE A C 1
ATOM 1248 O O . ILE A 1 153 ? -23.219 -7.809 -1.837 1 78.56 153 ILE A O 1
ATOM 1252 N N . ASP A 1 154 ? -22.156 -8.609 0.05 1 81 154 ASP A N 1
ATOM 1253 C CA . ASP A 1 154 ? -22.703 -9.961 0.053 1 81 154 ASP A CA 1
ATOM 1254 C C . ASP A 1 154 ? -22.828 -10.5 -1.368 1 81 154 ASP A C 1
ATOM 1256 O O . ASP A 1 154 ? -23.953 -10.648 -1.878 1 81 154 ASP A O 1
ATOM 1260 N N . PRO A 1 155 ? -21.703 -10.758 -1.874 1 88.62 155 PRO A N 1
ATOM 1261 C CA . PRO A 1 155 ? -21.797 -11.266 -3.244 1 88.62 155 PRO A CA 1
ATOM 1262 C C . PRO A 1 155 ? -22.594 -12.562 -3.342 1 88.62 155 PRO A C 1
ATOM 1264 O O . PRO A 1 155 ? -22.562 -13.391 -2.43 1 88.62 155 PRO A O 1
ATOM 1267 N N . SER A 1 156 ? -23.375 -12.758 -4.453 1 92.25 156 SER A N 1
ATOM 1268 C CA . SER A 1 156 ? -24.125 -13.984 -4.684 1 92.25 156 SER A CA 1
ATOM 1269 C C . SER A 1 156 ? -23.203 -15.18 -4.859 1 92.25 156 SER A C 1
ATOM 1271 O O . SER A 1 156 ? -22.047 -15.023 -5.266 1 92.25 156 SER A O 1
ATOM 1273 N N . ASP A 1 157 ? -23.766 -16.359 -4.496 1 95.25 157 ASP A N 1
ATOM 1274 C CA . ASP A 1 157 ? -23.016 -17.594 -4.719 1 95.25 157 ASP A CA 1
ATOM 1275 C C . ASP A 1 157 ? -22.625 -17.75 -6.188 1 95.25 157 ASP A C 1
ATOM 1277 O O . ASP A 1 157 ? -21.531 -18.234 -6.504 1 95.25 157 ASP A O 1
ATOM 1281 N N . GLU A 1 158 ? -23.5 -17.344 -6.98 1 96.25 158 GLU A N 1
ATOM 1282 C CA . GLU A 1 158 ? -23.266 -17.438 -8.414 1 96.25 158 GLU A CA 1
ATOM 1283 C C . GLU A 1 158 ? -22.062 -16.578 -8.828 1 96.25 158 GLU A C 1
ATOM 1285 O O . GLU A 1 158 ? -21.219 -17.016 -9.609 1 96.25 158 GLU A O 1
ATOM 1290 N N . LEU A 1 159 ? -22 -15.375 -8.359 1 96.06 159 LEU A N 1
ATOM 1291 C CA . LEU A 1 159 ? -20.875 -14.484 -8.664 1 96.06 159 LEU A CA 1
ATOM 1292 C C . LEU A 1 159 ? -19.562 -15.086 -8.172 1 96.06 159 LEU A C 1
ATOM 1294 O O . LEU A 1 159 ? -18.562 -15.062 -8.883 1 96.06 159 LEU A O 1
ATOM 1298 N N . VAL A 1 160 ? -19.578 -15.633 -6.977 1 97.5 160 VAL A N 1
ATOM 1299 C CA . VAL A 1 160 ? -18.391 -16.25 -6.391 1 97.5 160 VAL A CA 1
ATOM 1300 C C . VAL A 1 160 ? -17.953 -17.453 -7.227 1 97.5 160 VAL A C 1
ATOM 1302 O O . VAL A 1 160 ? -16.781 -17.594 -7.555 1 97.5 160 VAL A O 1
ATOM 1305 N N . GLU A 1 161 ? -18.906 -18.312 -7.555 1 97.56 161 GLU A N 1
ATOM 1306 C CA . GLU A 1 161 ? -18.625 -19.5 -8.344 1 97.56 161 GLU A CA 1
ATOM 1307 C C . GLU A 1 161 ? -18.047 -19.141 -9.719 1 97.56 161 GLU A C 1
ATOM 1309 O O . GLU A 1 161 ? -17.078 -19.734 -10.172 1 97.56 161 GLU A O 1
ATOM 1314 N N . ASN A 1 162 ? -18.703 -18.188 -10.344 1 98.06 162 ASN A N 1
ATOM 1315 C CA . ASN A 1 162 ? -18.219 -17.75 -11.648 1 98.06 162 ASN A CA 1
ATOM 1316 C C . ASN A 1 162 ? -16.812 -17.156 -11.555 1 98.06 162 ASN A C 1
ATOM 1318 O O . ASN A 1 162 ? -15.961 -17.438 -12.398 1 98.06 162 ASN A O 1
ATOM 1322 N N . SER A 1 163 ? -16.578 -16.312 -10.57 1 98.38 163 SER A N 1
ATOM 1323 C CA . SER A 1 163 ? -15.25 -15.742 -10.383 1 98.38 163 SER A CA 1
ATOM 1324 C C . SER A 1 163 ? -14.203 -16.828 -10.141 1 98.38 163 SER A C 1
ATOM 1326 O O . SER A 1 163 ? -13.055 -16.688 -10.555 1 98.38 163 SER A O 1
ATOM 1328 N N . THR A 1 164 ? -14.578 -17.906 -9.43 1 98.62 164 THR A N 1
ATOM 1329 C CA . THR A 1 164 ? -13.664 -19.016 -9.156 1 98.62 164 THR A CA 1
ATOM 1330 C C . THR A 1 164 ? -13.281 -19.734 -10.453 1 98.62 164 THR A C 1
ATOM 1332 O O . THR A 1 164 ? -12.117 -20.062 -10.656 1 98.62 164 THR A O 1
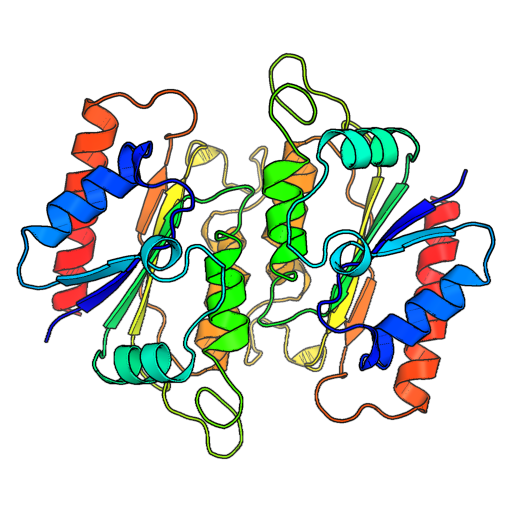ATOM 1335 N N . LYS A 1 165 ? -14.266 -19.938 -11.328 1 98.5 165 LYS A N 1
ATOM 1336 C CA . LYS A 1 165 ? -13.984 -20.547 -12.625 1 98.5 165 LYS A CA 1
ATOM 1337 C C . LYS A 1 165 ? -13.023 -19.688 -13.438 1 98.5 165 LYS A C 1
ATOM 1339 O O . LYS A 1 165 ? -12.07 -20.188 -14.031 1 98.5 165 LYS A O 1
ATOM 1344 N N . GLU A 1 166 ? -13.281 -18.422 -13.469 1 98.69 166 GLU A N 1
ATOM 1345 C CA . GLU A 1 166 ? -12.43 -17.484 -14.195 1 98.69 166 GLU A CA 1
ATOM 1346 C C . GLU A 1 166 ? -11.023 -17.438 -13.602 1 98.69 166 GLU A C 1
ATOM 1348 O O . GLU A 1 166 ? -10.031 -17.359 -14.328 1 98.69 166 GLU A O 1
ATOM 1353 N N . TYR A 1 167 ? -10.969 -17.438 -12.336 1 98.62 167 TYR A N 1
ATOM 1354 C CA . TYR A 1 167 ? -9.703 -17.484 -11.609 1 98.62 167 TYR A CA 1
ATOM 1355 C C . TYR A 1 167 ? -8.898 -18.719 -11.992 1 98.62 167 TYR A C 1
ATOM 1357 O O . TYR A 1 167 ? -7.707 -18.625 -12.297 1 98.62 167 TYR A O 1
ATOM 1365 N N . MET A 1 168 ? -9.516 -19.875 -11.992 1 98.19 168 MET A N 1
ATOM 1366 C CA . MET A 1 168 ? -8.82 -21.109 -12.336 1 98.19 168 MET A CA 1
ATOM 1367 C C . MET A 1 168 ? -8.367 -21.109 -13.789 1 98.19 168 MET A C 1
ATOM 1369 O O . MET A 1 168 ? -7.289 -21.609 -14.117 1 98.19 168 MET A O 1
ATOM 1373 N N . LYS A 1 169 ? -9.227 -20.578 -14.633 1 97.81 169 LYS A N 1
ATOM 1374 C CA . LYS A 1 169 ? -8.828 -20.438 -16.031 1 97.81 169 LYS A CA 1
ATOM 1375 C C . LYS A 1 169 ? -7.598 -19.547 -16.156 1 97.81 169 LYS A C 1
ATOM 1377 O O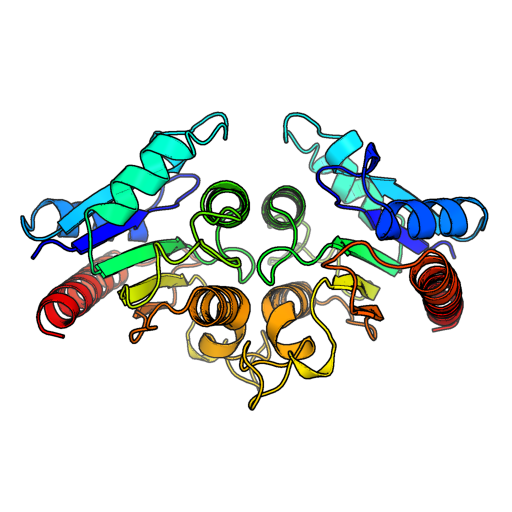 . LYS A 1 169 ? -6.656 -19.875 -16.875 1 97.81 169 LYS A O 1
ATOM 1382 N N . PHE A 1 170 ? -7.578 -18.422 -15.477 1 98.19 170 PHE A N 1
ATOM 1383 C CA . PHE A 1 170 ? -6.445 -17.516 -15.438 1 98.19 170 PHE A CA 1
ATOM 1384 C C . PHE A 1 170 ? -5.18 -18.234 -14.992 1 98.19 170 PHE A C 1
ATOM 1386 O O . PHE A 1 170 ? -4.137 -18.125 -15.641 1 98.19 170 PHE A O 1
ATOM 1393 N N . LEU A 1 171 ? -5.262 -19 -13.883 1 97.62 171 LEU A N 1
ATOM 1394 C CA . LEU A 1 171 ? -4.113 -19.719 -13.336 1 97.62 171 LEU A CA 1
ATOM 1395 C C . LEU A 1 171 ? -3.584 -20.734 -14.336 1 97.62 171 LEU A C 1
ATOM 1397 O O . LEU A 1 171 ? -2.371 -20.844 -14.531 1 97.62 171 LEU A O 1
ATOM 1401 N N . ARG A 1 172 ? -4.445 -21.422 -14.961 1 94.88 172 ARG A N 1
ATOM 1402 C CA . ARG A 1 172 ? -4.043 -22.469 -15.891 1 94.88 172 ARG A CA 1
ATOM 1403 C C . ARG A 1 172 ? -3.404 -21.859 -17.141 1 94.88 172 ARG A C 1
ATOM 1405 O O . ARG A 1 172 ? -2.502 -22.469 -17.734 1 94.88 172 ARG A O 1
ATOM 1412 N N . ASP A 1 173 ? -3.896 -20.719 -17.516 1 93.88 173 ASP A N 1
ATOM 1413 C CA . ASP A 1 173 ? -3.328 -20.031 -18.672 1 93.88 173 ASP A CA 1
ATOM 1414 C C . ASP A 1 173 ? -1.913 -19.531 -18.375 1 93.88 173 ASP A C 1
ATOM 1416 O O . ASP A 1 173 ? -1.111 -19.344 -19.281 1 93.88 173 ASP A O 1
ATOM 1420 N N . LEU A 1 174 ? -1.575 -19.172 -17.109 1 90.81 174 LEU A N 1
ATOM 1421 C CA . LEU A 1 174 ? -0.232 -18.766 -16.719 1 90.81 174 LEU A CA 1
ATOM 1422 C C . LEU A 1 174 ? 0.771 -19.891 -16.953 1 90.81 174 LEU A C 1
ATOM 1424 O O . LEU A 1 174 ? 1.916 -19.641 -17.344 1 90.81 174 LEU A O 1
ATOM 1428 N N . SER A 1 175 ? 0.375 -21.141 -16.672 1 73.12 175 SER A N 1
ATOM 1429 C CA . SER A 1 175 ? 1.224 -22.312 -16.766 1 73.12 175 SER A CA 1
ATOM 1430 C C . SER A 1 175 ? 1.708 -22.531 -18.203 1 73.12 175 SER A C 1
ATOM 1432 O O . SER A 1 175 ? 2.715 -23.219 -18.422 1 73.12 175 SER A O 1
ATOM 1434 N N . PHE A 1 176 ? 1.02 -21.875 -19.078 1 69.12 176 PHE A N 1
ATOM 1435 C CA . PHE A 1 176 ? 1.389 -22.062 -20.484 1 69.12 176 PHE A CA 1
ATOM 1436 C C . PHE A 1 176 ? 2.184 -20.875 -21 1 69.12 176 PHE A C 1
ATOM 1438 O O . PHE A 1 176 ? 2.645 -20.875 -22.141 1 69.12 176 PHE A O 1
ATOM 1445 N N . SER A 1 177 ? 2.299 -19.953 -20.219 1 64.5 177 SER A N 1
ATOM 1446 C CA . SER A 1 177 ? 3.031 -18.766 -20.656 1 64.5 177 SER A CA 1
ATOM 1447 C C . SER A 1 177 ? 4.516 -18.891 -20.328 1 64.5 177 SER A C 1
ATOM 1449 O O . SER A 1 177 ? 4.895 -19.562 -19.375 1 64.5 177 SER A O 1
ATOM 1451 N N . MET B 1 1 ? -6.176 27.781 12.32 1 79.56 1 MET B N 1
ATOM 1452 C CA . MET B 1 1 ? -6.48 26.375 12.609 1 79.56 1 MET B CA 1
ATOM 1453 C C . MET B 1 1 ? -5.242 25.5 12.438 1 79.56 1 MET B C 1
ATOM 1455 O O . MET B 1 1 ? -4.395 25.781 11.586 1 79.56 1 MET B O 1
ATOM 1459 N N . LYS B 1 2 ? -4.953 24.516 13.383 1 92.56 2 LYS B N 1
ATOM 1460 C CA . LYS B 1 2 ? -3.74 23.703 13.359 1 92.56 2 LYS B CA 1
ATOM 1461 C C . LYS B 1 2 ? -3.877 22.531 12.391 1 92.56 2 LYS B C 1
ATOM 1463 O O . LYS B 1 2 ? -4.988 22.109 12.078 1 92.56 2 LYS B O 1
ATOM 1468 N N . THR B 1 3 ? -2.752 22.156 11.844 1 96.81 3 THR B N 1
ATOM 1469 C CA . THR B 1 3 ? -2.686 21.016 10.938 1 96.81 3 THR B CA 1
ATOM 1470 C C . THR B 1 3 ? -2.141 19.781 11.656 1 96.81 3 THR B C 1
ATOM 1472 O O . THR B 1 3 ? -1.182 19.875 12.422 1 96.81 3 THR B O 1
ATOM 1475 N N . LEU B 1 4 ? -2.793 18.672 11.5 1 98.31 4 LEU B N 1
ATOM 1476 C CA . LEU B 1 4 ? -2.342 17.391 12.047 1 98.31 4 LEU B CA 1
ATOM 1477 C C . LEU B 1 4 ? -1.398 16.688 11.078 1 98.31 4 LEU B C 1
ATOM 1479 O O . LEU B 1 4 ? -1.68 16.609 9.883 1 98.31 4 LEU B O 1
ATOM 1483 N N . ILE B 1 5 ? -0.241 16.266 11.555 1 98.75 5 ILE B N 1
ATOM 1484 C CA . ILE B 1 5 ? 0.674 15.414 10.797 1 98.75 5 ILE B CA 1
ATOM 1485 C C . ILE B 1 5 ? 0.644 13.992 11.359 1 98.75 5 ILE B C 1
ATOM 1487 O O . ILE B 1 5 ? 1.059 13.766 12.5 1 98.75 5 ILE B O 1
ATOM 1491 N N . ILE B 1 6 ? 0.083 13.102 10.641 1 98.88 6 ILE B N 1
ATOM 1492 C CA . ILE B 1 6 ? 0.198 11.68 10.945 1 98.88 6 ILE B CA 1
ATOM 1493 C C . ILE B 1 6 ? 1.479 11.125 10.328 1 98.88 6 ILE B C 1
ATOM 1495 O O . ILE B 1 6 ? 1.56 10.938 9.109 1 98.88 6 ILE B O 1
ATOM 1499 N N . ALA B 1 7 ? 2.436 10.875 11.18 1 98.88 7 ALA B N 1
ATOM 1500 C CA . ALA B 1 7 ? 3.736 10.398 10.727 1 98.88 7 ALA B CA 1
ATOM 1501 C C . ALA B 1 7 ? 3.848 8.883 10.883 1 98.88 7 ALA B C 1
ATOM 1503 O O . ALA B 1 7 ? 3.584 8.344 11.961 1 98.88 7 ALA B O 1
ATOM 1504 N N . ALA B 1 8 ? 4.148 8.25 9.797 1 98.81 8 ALA B N 1
ATOM 1505 C CA . ALA B 1 8 ? 4.328 6.797 9.789 1 98.81 8 ALA B CA 1
ATOM 1506 C C . ALA B 1 8 ? 5.715 6.418 9.273 1 98.81 8 ALA B C 1
ATOM 1508 O O . ALA B 1 8 ? 5.918 6.27 8.07 1 98.81 8 ALA B O 1
ATOM 1509 N N . HIS B 1 9 ? 6.613 6.258 10.18 1 98.62 9 HIS B N 1
ATOM 1510 C CA . HIS B 1 9 ? 7.965 5.797 9.875 1 98.62 9 HIS B CA 1
ATOM 1511 C C . HIS B 1 9 ? 8.328 4.574 10.703 1 98.62 9 HIS B C 1
ATOM 1513 O O . HIS B 1 9 ? 8.328 4.629 11.938 1 98.62 9 HIS B O 1
ATOM 1519 N N . PRO B 1 10 ? 8.703 3.512 10.062 1 97.44 10 PRO B N 1
ATOM 1520 C CA . PRO B 1 10 ? 8.93 2.277 10.812 1 97.44 10 PRO B CA 1
ATOM 1521 C C . PRO B 1 10 ? 10.164 2.357 11.711 1 97.44 10 PRO B C 1
ATOM 1523 O O . PRO B 1 10 ? 10.281 1.59 12.672 1 97.44 10 PRO B O 1
ATOM 1526 N N . ASP B 1 11 ? 11.109 3.197 11.422 1 96.19 11 ASP B N 1
ATOM 1527 C CA . ASP B 1 11 ? 12.336 3.344 12.188 1 96.19 11 ASP B CA 1
ATOM 1528 C C . ASP B 1 11 ? 12.789 4.801 12.234 1 96.19 11 ASP B C 1
ATOM 1530 O O . ASP B 1 11 ? 13.859 5.145 11.719 1 96.19 11 ASP B O 1
ATOM 1534 N N . ILE B 1 12 ? 12.016 5.574 12.938 1 97 12 ILE B N 1
ATOM 1535 C CA . ILE B 1 12 ? 12.219 7.02 12.93 1 97 12 ILE B CA 1
ATOM 1536 C C . ILE B 1 12 ? 13.531 7.363 13.633 1 97 12 ILE B C 1
ATOM 1538 O O . ILE B 1 12 ? 14.188 8.344 13.281 1 97 12 ILE B O 1
ATOM 1542 N N . ALA B 1 13 ? 13.977 6.609 14.586 1 94.12 13 ALA B N 1
ATOM 1543 C CA . ALA B 1 13 ? 15.188 6.867 15.359 1 94.12 13 ALA B CA 1
ATOM 1544 C C . ALA B 1 13 ? 16.406 6.918 14.445 1 94.12 13 ALA B C 1
ATOM 1546 O O . ALA B 1 13 ? 17.375 7.637 14.727 1 94.12 13 ALA B O 1
ATOM 1547 N N . HIS B 1 14 ? 16.375 6.168 13.266 1 93.19 14 HIS B N 1
ATOM 1548 C CA . HIS B 1 14 ? 17.531 6.102 12.375 1 93.19 14 HIS B CA 1
ATOM 1549 C C . HIS B 1 14 ? 17.25 6.824 11.055 1 93.19 14 HIS B C 1
ATOM 1551 O O . HIS B 1 14 ? 18.062 6.766 10.133 1 93.19 14 HIS B O 1
ATOM 1557 N N . SER B 1 15 ? 16.078 7.469 11.055 1 94 15 SER B N 1
ATOM 1558 C CA . SER B 1 15 ? 15.766 8.25 9.867 1 94 15 SER B CA 1
ATOM 1559 C C . SER B 1 15 ? 16.469 9.602 9.891 1 94 15 SER B C 1
ATOM 1561 O O . SER B 1 15 ? 16.422 10.312 10.898 1 94 15 SER B O 1
ATOM 1563 N N . ARG B 1 16 ? 17.031 9.961 8.812 1 94.31 16 ARG B N 1
ATOM 1564 C CA . ARG B 1 16 ? 17.672 11.273 8.719 1 94.31 16 ARG B CA 1
ATOM 1565 C C . ARG B 1 16 ? 16.703 12.312 8.172 1 94.31 16 ARG B C 1
ATOM 1567 O O . ARG B 1 16 ? 16.609 13.422 8.703 1 94.31 16 ARG B O 1
ATOM 1574 N N . VAL B 1 17 ? 15.93 11.938 7.215 1 97.25 17 VAL B N 1
ATOM 1575 C CA . VAL B 1 17 ? 15.109 12.898 6.496 1 97.25 17 VAL B CA 1
ATOM 1576 C C . VAL B 1 17 ? 13.828 13.172 7.285 1 97.25 17 VAL B C 1
ATOM 1578 O O . VAL B 1 17 ? 13.609 14.289 7.766 1 97.25 17 VAL B O 1
ATOM 1581 N N . ASN B 1 18 ? 13.102 12.148 7.57 1 98.12 18 ASN B N 1
ATOM 1582 C CA . ASN B 1 18 ? 11.812 12.344 8.227 1 98.12 18 ASN B CA 1
ATOM 1583 C C . ASN B 1 18 ? 11.977 12.859 9.648 1 98.12 18 ASN B C 1
ATOM 1585 O O . ASN B 1 18 ? 11.156 13.641 10.133 1 98.12 18 ASN B O 1
ATOM 1589 N N . LYS B 1 19 ? 12.977 12.398 10.273 1 97.19 19 LYS B N 1
ATOM 1590 C CA . LYS B 1 19 ? 13.25 12.906 11.617 1 97.19 19 LYS B CA 1
ATOM 1591 C C . LYS B 1 19 ? 13.484 14.414 11.602 1 97.19 19 LYS B C 1
ATOM 1593 O O . LYS B 1 19 ? 12.945 15.141 12.438 1 97.19 19 LYS B O 1
ATOM 1598 N N . ASN B 1 20 ? 14.289 14.875 10.664 1 97.81 20 ASN B N 1
ATOM 1599 C CA . ASN B 1 20 ? 14.555 16.312 10.547 1 97.81 20 ASN B CA 1
ATOM 1600 C C . ASN B 1 20 ? 13.297 17.078 10.18 1 97.81 20 ASN B C 1
ATOM 1602 O O . ASN B 1 20 ? 13.055 18.172 10.711 1 97.81 20 ASN B O 1
ATOM 1606 N N . TRP B 1 21 ? 12.484 16.531 9.242 1 98.69 21 TRP B N 1
ATOM 1607 C CA . TRP B 1 21 ? 11.211 17.141 8.898 1 98.69 21 TRP B CA 1
ATOM 1608 C C . TRP B 1 21 ? 10.344 17.312 10.141 1 98.69 21 TRP B C 1
ATOM 1610 O O . TRP B 1 21 ? 9.891 18.438 10.43 1 98.69 21 TRP B O 1
ATOM 1620 N N . LEU B 1 22 ? 10.188 16.25 10.914 1 98.56 22 LEU B N 1
ATOM 1621 C CA . LEU B 1 22 ? 9.297 16.25 12.07 1 98.56 22 LEU B CA 1
ATOM 1622 C C . LEU B 1 22 ? 9.828 17.188 13.156 1 98.56 22 LEU B C 1
ATOM 1624 O O . LEU B 1 22 ? 9.055 17.875 13.812 1 98.56 22 LEU B O 1
ATOM 1628 N N . ASN B 1 23 ? 11.133 17.172 13.352 1 98 23 ASN B N 1
ATOM 1629 C CA . ASN B 1 23 ? 11.734 18.062 14.328 1 98 23 ASN B CA 1
ATOM 1630 C C . ASN B 1 23 ? 11.469 19.531 13.977 1 98 23 ASN B C 1
ATOM 1632 O O . ASN B 1 23 ? 11.203 20.344 14.867 1 98 23 ASN B O 1
ATOM 1636 N N . ALA B 1 24 ? 11.594 19.891 12.727 1 98.38 24 ALA B N 1
ATOM 1637 C CA . ALA B 1 24 ? 11.32 21.266 12.281 1 98.38 24 ALA B CA 1
ATOM 1638 C C . ALA B 1 24 ? 9.859 21.625 12.5 1 98.38 24 ALA B C 1
ATOM 1640 O O . ALA B 1 24 ? 9.547 22.719 12.977 1 98.38 24 ALA B O 1
ATOM 1641 N N . ALA B 1 25 ? 8.969 20.703 12.125 1 98.06 25 ALA B N 1
ATOM 1642 C CA . ALA B 1 25 ? 7.539 20.953 12.281 1 98.06 25 ALA B CA 1
ATOM 1643 C C . ALA B 1 25 ? 7.168 21.125 13.75 1 98.06 25 ALA B C 1
ATOM 1645 O O . ALA B 1 25 ? 6.293 21.922 14.086 1 98.06 25 ALA B O 1
ATOM 1646 N N . LYS B 1 26 ? 7.836 20.344 14.594 1 97.06 26 LYS B N 1
ATOM 1647 C CA . LYS B 1 26 ? 7.559 20.375 16.031 1 97.06 26 LYS B CA 1
ATOM 1648 C C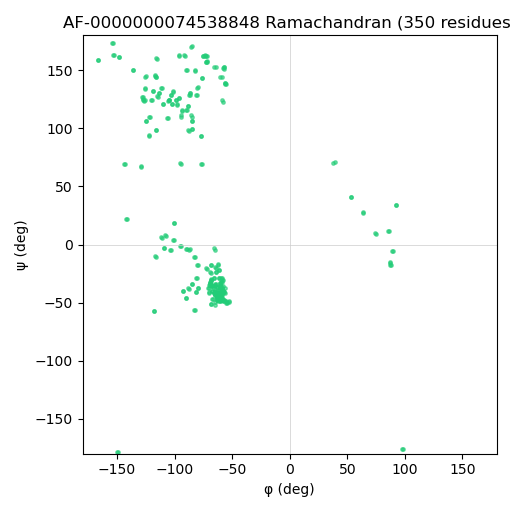 . LYS B 1 26 ? 7.836 21.75 16.609 1 97.06 26 LYS B C 1
ATOM 1650 O O . LYS B 1 26 ? 7.207 22.156 17.594 1 97.06 26 LYS B O 1
ATOM 1655 N N . LYS B 1 27 ? 8.734 22.469 16.047 1 96.56 27 LYS B N 1
ATOM 1656 C CA . LYS B 1 27 ? 9.125 23.797 16.531 1 96.56 27 LYS B CA 1
ATOM 1657 C C . LYS B 1 27 ? 8.133 24.859 16.094 1 96.56 27 LYS B C 1
ATOM 1659 O O . LYS B 1 27 ? 8.156 25.984 16.609 1 96.56 27 LYS B O 1
ATOM 1664 N N . ASP B 1 28 ? 7.418 24.469 15.148 1 94.31 28 ASP B N 1
ATOM 1665 C CA . ASP B 1 28 ? 6.371 25.359 14.656 1 94.31 28 ASP B CA 1
ATOM 1666 C C . ASP B 1 28 ? 5.035 25.078 15.336 1 94.31 28 ASP B C 1
ATOM 1668 O O . ASP B 1 28 ? 4.496 23.969 15.203 1 94.31 28 ASP B O 1
ATOM 1672 N N . GLY B 1 29 ? 4.422 25.906 16.094 1 92.25 29 GLY B N 1
ATOM 1673 C CA . GLY B 1 29 ? 3.232 25.75 16.906 1 92.25 29 GLY B CA 1
ATOM 1674 C C . GLY B 1 29 ? 1.978 25.484 16.094 1 92.25 29 GLY B C 1
ATOM 1675 O O . GLY B 1 29 ? 0.918 25.188 16.656 1 92.25 29 GLY B O 1
ATOM 1676 N N . ASN B 1 30 ? 2.076 25.516 14.781 1 94.94 30 ASN B N 1
ATOM 1677 C CA . ASN B 1 30 ? 0.92 25.359 13.898 1 94.94 30 ASN B CA 1
ATOM 1678 C C . ASN B 1 30 ? 0.67 23.891 13.555 1 94.94 30 ASN B C 1
ATOM 1680 O O . ASN B 1 30 ? -0.332 23.562 12.922 1 94.94 30 ASN B O 1
ATOM 1684 N N . PHE B 1 31 ? 1.55 23.016 14.023 1 97.31 31 PHE B N 1
ATOM 1685 C CA . PHE B 1 31 ? 1.456 21.625 13.617 1 97.31 31 PHE B CA 1
ATOM 1686 C C . PHE B 1 31 ? 1.401 20.703 14.828 1 97.31 31 PHE B C 1
ATOM 1688 O O . PHE B 1 31 ? 2.104 20.938 15.82 1 97.31 31 PHE B O 1
ATOM 1695 N N . VAL B 1 32 ? 0.48 19.75 14.812 1 97.62 32 VAL B N 1
ATOM 1696 C CA . VAL B 1 32 ? 0.406 18.656 15.789 1 97.62 32 VAL B CA 1
ATOM 1697 C C . VAL B 1 32 ? 0.907 17.359 15.156 1 97.62 32 VAL B C 1
ATOM 1699 O O . VAL B 1 32 ? 0.416 16.953 14.109 1 97.62 32 VAL B O 1
ATOM 1702 N N . ILE B 1 33 ? 1.891 16.781 15.812 1 98.5 33 ILE B N 1
ATOM 1703 C CA . ILE B 1 33 ? 2.523 15.602 15.242 1 98.5 33 ILE B CA 1
ATOM 1704 C C . ILE B 1 33 ? 2.027 14.344 15.961 1 98.5 33 ILE B C 1
ATOM 1706 O O . ILE B 1 33 ? 1.996 14.305 17.203 1 98.5 33 ILE B O 1
ATOM 1710 N N . HIS B 1 34 ? 1.588 13.398 15.266 1 98.81 34 HIS B N 1
ATOM 1711 C CA . HIS B 1 34 ? 1.159 12.102 15.766 1 98.81 34 HIS B CA 1
ATOM 1712 C C . HIS B 1 34 ? 1.909 10.969 15.07 1 98.81 34 HIS B C 1
ATOM 1714 O O . HIS B 1 34 ? 1.668 10.695 13.891 1 98.81 34 HIS B O 1
ATOM 1720 N N . GLU B 1 35 ? 2.875 10.297 15.766 1 98.75 35 GLU B N 1
ATOM 1721 C CA . GLU B 1 35 ? 3.711 9.234 15.211 1 98.75 35 GLU B CA 1
ATOM 1722 C C . GLU B 1 35 ? 3.119 7.859 15.492 1 98.75 35 GLU B C 1
ATOM 1724 O O . GLU B 1 35 ? 3.254 7.336 16.609 1 98.75 35 GLU B O 1
ATOM 1729 N N . ILE B 1 36 ? 2.658 7.207 14.469 1 98.81 36 ILE B N 1
ATOM 1730 C CA . ILE B 1 36 ? 1.782 6.074 14.734 1 98.81 36 ILE B CA 1
ATOM 1731 C C . ILE B 1 36 ? 2.619 4.848 15.086 1 98.81 36 ILE B C 1
ATOM 1733 O O . ILE B 1 36 ? 2.174 3.975 15.828 1 98.81 36 ILE B O 1
ATOM 1737 N N . TYR B 1 37 ? 3.83 4.715 14.602 1 98.62 37 TYR B N 1
ATOM 1738 C CA . TYR B 1 37 ? 4.66 3.582 14.992 1 98.62 37 TYR B CA 1
ATOM 1739 C C . TYR B 1 37 ? 5.082 3.689 16.453 1 98.62 37 TYR B C 1
ATOM 1741 O O . TYR B 1 37 ? 5.301 2.676 17.125 1 98.62 37 TYR B O 1
ATOM 1749 N N . LYS B 1 38 ? 5.273 4.914 16.953 1 98 38 LYS B N 1
ATOM 1750 C CA . LYS B 1 38 ? 5.551 5.105 18.375 1 98 38 LYS B CA 1
ATOM 1751 C C . LYS B 1 38 ? 4.316 4.809 19.219 1 98 38 LYS B C 1
ATOM 1753 O O . LYS B 1 38 ? 4.422 4.195 20.281 1 98 38 LYS B O 1
ATOM 1758 N N . GLU B 1 39 ? 3.205 5.25 18.75 1 98.38 39 GLU B N 1
ATOM 1759 C CA . GLU B 1 39 ? 1.953 5.086 19.484 1 98.38 39 GLU B CA 1
ATOM 1760 C C . GLU B 1 39 ? 1.518 3.625 19.516 1 98.38 39 GLU B C 1
ATOM 1762 O O . GLU B 1 39 ? 0.952 3.162 20.516 1 98.38 39 GLU B O 1
ATOM 1767 N N . TYR B 1 40 ? 1.778 2.881 18.453 1 98.25 40 TYR B N 1
ATOM 1768 C CA . TYR B 1 40 ? 1.312 1.504 18.328 1 98.25 40 TYR B CA 1
ATOM 1769 C C . TYR B 1 40 ? 2.459 0.575 17.953 1 98.25 40 TYR B C 1
ATOM 1771 O O . TYR B 1 40 ? 2.424 -0.061 16.891 1 98.25 40 TYR B O 1
ATOM 1779 N N . PRO B 1 41 ? 3.406 0.368 18.797 1 96 41 PRO B N 1
ATOM 1780 C CA . PRO B 1 41 ? 4.555 -0.477 18.469 1 96 41 PRO B CA 1
ATOM 1781 C C . PRO B 1 41 ? 4.172 -1.938 18.25 1 96 41 PRO B C 1
ATOM 1783 O O . PRO B 1 41 ? 4.898 -2.68 17.578 1 96 41 PRO B O 1
ATOM 1786 N N . ASN B 1 42 ? 2.945 -2.332 18.781 1 95.19 42 ASN B N 1
ATOM 1787 C CA . ASN B 1 42 ? 2.479 -3.705 18.609 1 95.19 42 ASN B CA 1
ATOM 1788 C C . ASN B 1 42 ? 1.436 -3.816 17.5 1 95.19 42 ASN B C 1
ATOM 1790 O O . ASN B 1 42 ? 0.819 -4.867 17.328 1 95.19 42 ASN B O 1
ATOM 1794 N N . TRP B 1 43 ? 1.198 -2.682 16.844 1 96.06 43 TRP B N 1
ATOM 1795 C CA . TRP B 1 43 ? 0.344 -2.609 15.672 1 96.06 43 TRP B CA 1
ATOM 1796 C C . TRP B 1 43 ? -1.127 -2.732 16.047 1 96.06 43 TRP B C 1
ATOM 1798 O O . TRP B 1 43 ? -1.979 -2.986 15.195 1 96.06 43 TRP B O 1
ATOM 1808 N N . GLN B 1 44 ? -1.393 -2.674 17.344 1 97.19 44 GLN B N 1
ATOM 1809 C CA . GLN B 1 44 ? -2.777 -2.623 17.812 1 97.19 44 GLN B CA 1
ATOM 1810 C C . GLN B 1 44 ? -3.283 -1.184 17.875 1 97.19 44 GLN B C 1
ATOM 1812 O O . GLN B 1 44 ? -3.113 -0.505 18.891 1 97.19 44 GLN B O 1
ATOM 1817 N N . ILE B 1 45 ? -3.984 -0.757 16.859 1 98.69 45 ILE B N 1
ATOM 1818 C CA . ILE B 1 45 ? -4.418 0.626 16.703 1 98.69 45 ILE B CA 1
ATOM 1819 C C . ILE B 1 45 ? -5.672 0.872 17.547 1 98.69 45 ILE B C 1
ATOM 1821 O O . ILE B 1 45 ? -6.586 0.045 17.562 1 98.69 45 ILE B O 1
ATOM 1825 N N . ASP B 1 46 ? -5.695 1.852 18.328 1 98.81 46 ASP B N 1
ATOM 1826 C CA . ASP B 1 46 ? -6.906 2.322 18.984 1 98.81 46 ASP B CA 1
ATOM 1827 C C . ASP B 1 46 ? -7.785 3.119 18.031 1 98.81 46 ASP B C 1
ATOM 1829 O O . ASP B 1 46 ? -7.648 4.34 17.922 1 98.81 46 ASP B O 1
ATOM 1833 N N . VAL B 1 47 ? -8.711 2.449 17.406 1 98.75 47 VAL B N 1
ATOM 1834 C CA . VAL B 1 47 ? -9.492 2.992 16.297 1 98.75 47 VAL B CA 1
ATOM 1835 C C . VAL B 1 47 ? -10.273 4.215 16.766 1 98.75 47 VAL B C 1
ATOM 1837 O O . VAL B 1 47 ? -10.25 5.262 16.125 1 98.75 47 VAL B O 1
ATOM 1840 N N . LYS B 1 48 ? -10.93 4.09 17.875 1 98.62 48 LYS B N 1
ATOM 1841 C CA . LYS B 1 48 ? -11.75 5.184 18.391 1 98.62 48 LYS B CA 1
ATOM 1842 C C . LYS B 1 48 ? -10.898 6.418 18.672 1 98.62 48 LYS B C 1
ATOM 1844 O O . LYS B 1 48 ? -11.281 7.535 18.328 1 98.62 48 LYS B O 1
ATOM 1849 N N . GLU B 1 49 ? -9.797 6.27 19.297 1 98.75 49 GLU B N 1
ATOM 1850 C CA . GLU B 1 49 ? -8.906 7.379 19.594 1 98.75 49 GLU B CA 1
ATOM 1851 C C . GLU B 1 49 ? -8.422 8.07 18.328 1 98.75 49 GLU B C 1
ATOM 1853 O O . GLU B 1 49 ? -8.359 9.297 18.266 1 98.75 49 GLU B O 1
ATOM 1858 N N . GLU B 1 50 ? -8.055 7.316 17.359 1 98.88 50 GLU B N 1
ATOM 1859 C CA . GLU B 1 50 ? -7.59 7.875 16.094 1 98.88 50 GLU B CA 1
ATOM 1860 C C . GLU B 1 50 ? -8.703 8.633 15.375 1 98.88 50 GLU B C 1
ATOM 1862 O O . GLU B 1 50 ? -8.461 9.695 14.797 1 98.88 50 GLU B O 1
ATOM 1867 N N . GLN B 1 51 ? -9.891 8.031 15.375 1 98.81 51 GLN B N 1
ATOM 1868 C CA . GLN B 1 51 ? -11.031 8.703 14.758 1 98.81 51 GLN B CA 1
ATOM 1869 C C . GLN B 1 51 ? -11.336 10.023 15.461 1 98.81 51 GLN B C 1
ATOM 1871 O O . GLN B 1 51 ? -11.562 11.039 14.805 1 98.81 51 GLN B O 1
ATOM 1876 N N . GLU B 1 52 ? -11.312 10.016 16.781 1 98.81 52 GLU B N 1
ATOM 1877 C CA . GLU B 1 52 ? -11.523 11.242 17.531 1 98.81 52 GLU B CA 1
ATOM 1878 C C . GLU B 1 52 ? -10.453 12.281 17.219 1 98.81 52 GLU B C 1
ATOM 1880 O O . GLU B 1 52 ? -10.75 13.469 17.094 1 98.81 52 GLU B O 1
ATOM 1885 N N . LEU B 1 53 ? -9.234 11.82 17.078 1 98.81 53 LEU B N 1
ATOM 1886 C CA . LEU B 1 53 ? -8.141 12.719 16.719 1 98.81 53 LEU B CA 1
ATOM 1887 C C . LEU B 1 53 ? -8.383 13.352 15.359 1 98.81 53 LEU B C 1
ATOM 1889 O O . LEU B 1 53 ? -8.273 14.57 15.203 1 98.81 53 LEU B O 1
ATOM 1893 N N . LEU B 1 54 ? -8.727 12.586 14.367 1 98.75 54 LEU B N 1
ATOM 1894 C CA . LEU B 1 54 ? -8.984 13.078 13.016 1 98.75 54 LEU B CA 1
ATOM 1895 C C . LEU B 1 54 ? -10.125 14.094 13.016 1 98.75 54 LEU B C 1
ATOM 1897 O O . LEU B 1 54 ? -10.102 15.055 12.242 1 98.75 54 LEU B O 1
ATOM 1901 N N . GLU B 1 55 ? -11.062 13.828 13.828 1 98.31 55 GLU B N 1
ATOM 1902 C CA . GLU B 1 55 ? -12.227 14.703 13.875 1 98.31 55 GLU B CA 1
ATOM 1903 C C . GLU B 1 55 ? -11.852 16.109 14.344 1 98.31 55 GLU B C 1
ATOM 1905 O O . GLU B 1 55 ? -12.531 17.078 14.016 1 98.31 55 GLU B O 1
ATOM 1910 N N . LYS B 1 56 ? -10.805 16.234 15.031 1 98 56 LYS B N 1
ATOM 1911 C CA . LYS B 1 56 ? -10.414 17.5 15.641 1 98 56 LYS B CA 1
ATOM 1912 C C . LYS B 1 56 ? -9.695 18.406 14.641 1 98 56 LYS B C 1
ATOM 1914 O O . LYS B 1 56 ? -9.461 19.578 14.906 1 98 56 LYS B O 1
ATOM 1919 N N . PHE B 1 57 ? -9.336 17.875 13.508 1 97.5 57 PHE B N 1
ATOM 1920 C CA . PHE B 1 57 ? -8.539 18.656 12.562 1 97.5 57 PHE B CA 1
ATOM 1921 C C . PHE B 1 57 ? -9.219 18.703 11.203 1 97.5 57 PHE B C 1
ATOM 1923 O O . PHE B 1 57 ? -9.805 17.719 10.75 1 97.5 57 PHE B O 1
ATOM 1930 N N . GLU B 1 58 ? -9.086 19.812 10.539 1 96.38 58 GLU B N 1
ATOM 1931 C CA . GLU B 1 58 ? -9.609 19.984 9.188 1 96.38 58 GLU B CA 1
ATOM 1932 C C . GLU B 1 58 ? -8.602 19.531 8.141 1 96.38 58 GLU B C 1
ATOM 1934 O O . GLU B 1 58 ? -8.977 19.016 7.086 1 96.38 58 GLU B O 1
ATOM 1939 N N . CYS B 1 59 ? -7.332 19.812 8.383 1 97.56 59 CYS B N 1
ATOM 1940 C CA . CYS B 1 59 ? -6.242 19.469 7.473 1 97.56 59 CYS B CA 1
ATOM 1941 C C . CYS B 1 59 ? -5.312 18.438 8.094 1 97.56 59 CYS B C 1
ATOM 1943 O O . CYS B 1 59 ? -4.863 18.594 9.234 1 97.56 59 CYS B O 1
ATOM 1945 N N . VAL B 1 60 ? -5.086 17.391 7.387 1 98.44 60 VAL B N 1
ATOM 1946 C CA . VAL B 1 60 ? -4.234 16.297 7.855 1 98.44 60 VAL B CA 1
ATOM 1947 C C . VAL B 1 60 ? -3.172 15.984 6.805 1 98.44 60 VAL B C 1
ATOM 1949 O O . VAL B 1 60 ? -3.488 15.82 5.625 1 98.44 60 VAL B O 1
ATOM 1952 N N . VAL B 1 61 ? -1.903 15.961 7.172 1 98.75 61 VAL B N 1
ATOM 1953 C CA . VAL B 1 61 ? -0.778 15.531 6.348 1 98.75 61 VAL B CA 1
ATOM 1954 C C . VAL B 1 61 ? -0.351 14.125 6.746 1 98.75 61 VAL B C 1
ATOM 1956 O O . VAL B 1 61 ? -0.069 13.859 7.918 1 98.75 61 VAL B O 1
ATOM 1959 N N . PHE B 1 62 ? -0.38 13.195 5.852 1 98.94 62 PHE B N 1
ATOM 1960 C CA . PHE B 1 62 ? 0.219 11.883 6.062 1 98.94 62 PHE B CA 1
ATOM 1961 C C . PHE B 1 62 ? 1.675 11.875 5.609 1 98.94 62 PHE B C 1
ATOM 1963 O O . PHE B 1 62 ? 1.967 12.094 4.434 1 98.94 62 PHE B O 1
ATOM 1970 N N . GLU B 1 63 ? 2.572 11.688 6.516 1 98.88 63 GLU B N 1
ATOM 1971 C CA . GLU B 1 63 ? 4.008 11.766 6.262 1 98.88 63 GLU B CA 1
ATOM 1972 C C . GLU B 1 63 ? 4.668 10.398 6.43 1 98.88 63 GLU B C 1
ATOM 1974 O O . GLU B 1 63 ? 4.477 9.727 7.445 1 98.88 63 GLU B O 1
ATOM 1979 N N . PHE B 1 64 ? 5.457 10.008 5.457 1 98.81 64 PHE B N 1
ATOM 1980 C CA . PHE B 1 64 ? 6.109 8.703 5.52 1 98.81 64 PHE B CA 1
ATOM 1981 C C . PHE B 1 64 ? 7.211 8.602 4.473 1 98.81 64 PHE B C 1
ATOM 1983 O O . PHE B 1 64 ? 7.25 9.383 3.523 1 98.81 64 PHE B O 1
ATOM 1990 N N . PRO B 1 65 ? 8.188 7.676 4.652 1 98.44 65 PRO B N 1
ATOM 1991 C CA . PRO B 1 65 ? 9.102 7.316 3.566 1 98.44 65 PRO B CA 1
ATOM 1992 C C . PRO B 1 65 ? 8.453 6.402 2.529 1 98.44 65 PRO B C 1
ATOM 1994 O O . PRO B 1 65 ? 7.637 5.547 2.879 1 98.44 65 PRO B O 1
ATOM 1997 N N . LEU B 1 66 ? 8.797 6.594 1.289 1 98.06 66 LEU B N 1
ATOM 1998 C CA . LEU B 1 66 ? 8.289 5.699 0.254 1 98.06 66 LEU B CA 1
ATOM 1999 C C . LEU B 1 66 ? 9.164 4.457 0.132 1 98.06 66 LEU B C 1
ATOM 2001 O O . LEU B 1 66 ? 10.227 4.5 -0.5 1 98.06 66 LEU B O 1
ATOM 2005 N N . TYR B 1 67 ? 8.805 3.355 0.69 1 97.19 67 TYR B N 1
ATOM 2006 C CA . TYR B 1 67 ? 9.453 2.057 0.556 1 97.19 67 TYR B CA 1
ATOM 2007 C C . TYR B 1 67 ? 8.656 1.136 -0.357 1 97.19 67 TYR B C 1
ATOM 2009 O O . TYR B 1 67 ? 7.449 0.965 -0.175 1 97.19 67 TYR B O 1
ATOM 2017 N N . TRP B 1 68 ? 9.406 0.677 -1.363 1 97.56 68 TRP B N 1
ATOM 2018 C CA . TRP B 1 68 ? 8.789 -0.238 -2.314 1 97.56 68 TRP B CA 1
ATOM 2019 C C . TRP B 1 68 ? 7.5 0.356 -2.879 1 97.56 68 TRP B C 1
ATOM 2021 O O . TRP B 1 68 ? 6.469 -0.317 -2.93 1 97.56 68 TRP B O 1
ATOM 2031 N N . TYR B 1 69 ? 7.566 1.624 -3.146 1 97.62 69 TYR B N 1
ATOM 2032 C CA . TYR B 1 69 ? 6.621 2.398 -3.947 1 97.62 69 TYR B CA 1
ATOM 2033 C C . TYR B 1 69 ? 5.246 2.426 -3.293 1 97.62 69 TYR B C 1
ATOM 2035 O O . TYR B 1 69 ? 4.23 2.543 -3.98 1 97.62 69 TYR B O 1
ATOM 2043 N N . SER B 1 70 ? 5.191 2.297 -2.006 1 98.12 70 SER B N 1
ATOM 2044 C CA . SER B 1 70 ? 3.941 2.33 -1.252 1 98.12 70 SER B CA 1
ATOM 2045 C C . SER B 1 70 ? 4.168 2.818 0.175 1 98.12 70 SER B C 1
ATOM 2047 O O . SER B 1 70 ? 5.312 3.002 0.599 1 98.12 70 SER B O 1
ATOM 2049 N N . TYR B 1 71 ? 3.1 3.229 0.872 1 98.19 71 TYR B N 1
ATOM 2050 C CA . TYR B 1 71 ? 3.23 3.68 2.252 1 98.19 71 TYR B CA 1
ATOM 2051 C C . TYR B 1 71 ? 3.51 2.508 3.186 1 98.19 71 TYR B C 1
ATOM 2053 O O . TYR B 1 71 ? 3.279 1.351 2.824 1 98.19 71 TYR B O 1
ATOM 2061 N N . PRO B 1 72 ? 4.105 2.797 4.367 1 98.69 72 PRO B N 1
ATOM 2062 C CA . PRO B 1 72 ? 4.48 1.756 5.328 1 98.69 72 PRO B CA 1
ATOM 2063 C C . PRO B 1 72 ? 3.295 0.891 5.75 1 98.69 72 PRO B C 1
ATOM 2065 O O . PRO B 1 72 ? 2.156 1.366 5.773 1 98.69 72 PRO B O 1
ATOM 2068 N N . PRO B 1 73 ? 3.629 -0.363 6.129 1 98.69 73 PRO B N 1
ATOM 2069 C CA . PRO B 1 73 ? 2.561 -1.317 6.43 1 98.69 73 PRO B CA 1
ATOM 2070 C C . PRO B 1 73 ? 1.632 -0.834 7.543 1 98.69 73 PRO B C 1
ATOM 2072 O O . PRO B 1 73 ? 0.415 -1.019 7.461 1 98.69 73 PRO B O 1
ATOM 2075 N N . LEU B 1 74 ? 2.162 -0.222 8.57 1 98.69 74 LEU B N 1
ATOM 2076 C CA . LEU B 1 74 ? 1.291 0.195 9.664 1 98.69 74 LEU B CA 1
ATOM 2077 C C . LEU B 1 74 ? 0.355 1.313 9.211 1 98.69 74 LEU B C 1
ATOM 2079 O O . LEU B 1 74 ? -0.783 1.4 9.68 1 98.69 74 LEU B O 1
ATOM 2083 N N . LEU B 1 75 ? 0.829 2.188 8.352 1 98.88 75 LEU B N 1
ATOM 2084 C CA . LEU B 1 75 ? -0.068 3.211 7.828 1 98.88 75 LEU B CA 1
ATOM 2085 C C . LEU B 1 75 ? -1.181 2.584 6.992 1 98.88 75 LEU B C 1
ATOM 2087 O O . LEU B 1 75 ? -2.332 3.021 7.059 1 98.88 75 LEU B O 1
ATOM 2091 N N . LYS B 1 76 ? -0.818 1.556 6.176 1 98.81 76 LYS B N 1
ATOM 2092 C CA . LYS B 1 76 ? -1.859 0.829 5.457 1 98.81 76 LYS B CA 1
ATOM 2093 C C . LYS B 1 76 ? -2.887 0.242 6.418 1 98.81 76 LYS B C 1
ATOM 2095 O O . LYS B 1 76 ? -4.094 0.307 6.164 1 98.81 76 LYS B O 1
ATOM 2100 N N . LYS B 1 77 ? -2.408 -0.401 7.441 1 98.69 77 LYS B N 1
ATOM 2101 C CA . LYS B 1 77 ? -3.309 -0.951 8.453 1 98.69 77 LYS B CA 1
ATOM 2102 C C . LYS B 1 77 ? -4.176 0.143 9.07 1 98.69 77 LYS B C 1
ATOM 2104 O O . LYS B 1 77 ? -5.34 -0.093 9.398 1 98.69 77 LYS B O 1
ATOM 2109 N N . TYR B 1 78 ? -3.561 1.321 9.32 1 98.88 78 TYR B N 1
ATOM 2110 C CA . TYR B 1 78 ? -4.277 2.484 9.828 1 98.88 78 TYR B CA 1
ATOM 2111 C C . TYR B 1 78 ? -5.488 2.805 8.969 1 98.88 78 TYR B C 1
ATOM 2113 O O . TYR B 1 78 ? -6.598 2.967 9.477 1 98.88 78 TYR B O 1
ATOM 2121 N N . PHE B 1 79 ? -5.316 2.869 7.664 1 98.75 79 PHE B N 1
ATOM 2122 C CA . PHE B 1 79 ? -6.43 3.141 6.766 1 98.75 79 PHE B CA 1
ATOM 2123 C C . PHE B 1 79 ? -7.473 2.033 6.844 1 98.75 79 PHE B C 1
ATOM 2125 O O . PHE B 1 79 ? -8.672 2.307 6.883 1 98.75 79 PHE B O 1
ATOM 2132 N N . ASP B 1 80 ? -7.047 0.78 6.906 1 98.25 80 ASP B N 1
ATOM 2133 C CA . ASP B 1 80 ? -7.953 -0.363 6.961 1 98.25 80 ASP B CA 1
ATOM 2134 C C . ASP B 1 80 ? -8.828 -0.309 8.211 1 98.25 80 ASP B C 1
ATOM 2136 O O . ASP B 1 80 ? -10.008 -0.645 8.164 1 98.25 80 ASP B O 1
ATOM 2140 N N . ASP B 1 81 ? -8.242 0.054 9.312 1 98.44 81 ASP B N 1
ATOM 2141 C CA . ASP B 1 81 ? -8.914 -0.056 10.602 1 98.44 81 ASP B CA 1
ATOM 2142 C C . ASP B 1 81 ? -9.688 1.223 10.93 1 98.44 81 ASP B C 1
ATOM 2144 O O . ASP B 1 81 ? -10.82 1.165 11.406 1 98.44 81 ASP B O 1
ATOM 2148 N N . VAL B 1 82 ? -9.086 2.355 10.742 1 98.81 82 VAL B N 1
ATOM 2149 C CA . VAL B 1 82 ? -9.586 3.627 11.25 1 98.81 82 VAL B CA 1
ATOM 2150 C C . VAL B 1 82 ? -10.664 4.168 10.32 1 98.81 82 VAL B C 1
ATOM 2152 O O . VAL B 1 82 ? -11.68 4.707 10.781 1 98.81 82 VAL B O 1
ATOM 2155 N N . PHE B 1 83 ? -10.461 4.051 8.961 1 98.44 83 PHE B N 1
ATOM 2156 C CA . PHE B 1 83 ? -11.469 4.504 8.008 1 98.44 83 PHE B CA 1
ATOM 2157 C C . PHE B 1 83 ? -12.625 3.51 7.922 1 98.44 83 PHE B C 1
ATOM 2159 O O . PHE B 1 83 ? -12.875 2.934 6.859 1 98.44 83 PHE B O 1
ATOM 2166 N N . ALA B 1 84 ? -13.414 3.41 8.961 1 97.25 84 ALA B N 1
ATOM 2167 C CA . ALA B 1 84 ? -14.367 2.328 9.18 1 97.25 84 ALA B CA 1
ATOM 2168 C C . ALA B 1 84 ? -15.727 2.666 8.578 1 97.25 84 ALA B C 1
ATOM 2170 O O . ALA B 1 84 ? -16.109 3.836 8.508 1 97.25 84 ALA B O 1
ATOM 2171 N N . TYR B 1 85 ? -16.391 1.599 8.188 1 95.62 85 TYR B N 1
ATOM 2172 C CA . TYR B 1 85 ? -17.781 1.718 7.781 1 95.62 85 TYR B CA 1
ATOM 2173 C C . TYR B 1 85 ? -18.625 2.35 8.883 1 95.62 85 TYR B C 1
ATOM 2175 O O . TYR B 1 85 ? -18.469 2.018 10.062 1 95.62 85 TYR B O 1
ATOM 2183 N N . GLY B 1 86 ? -19.5 3.191 8.539 1 96.81 86 GLY B N 1
ATOM 2184 C CA . GLY B 1 86 ? -20.359 3.863 9.5 1 96.81 86 GLY B CA 1
ATOM 2185 C C . GLY B 1 86 ? -19.734 5.125 10.07 1 96.81 86 GLY B C 1
ATOM 2186 O O . GLY B 1 86 ? -20.438 5.957 10.656 1 96.81 86 GLY B O 1
ATOM 2187 N N . TRP B 1 87 ? -18.469 5.281 9.898 1 98.19 87 TRP B N 1
ATOM 2188 C CA . TRP B 1 87 ? -17.781 6.48 10.352 1 98.19 87 TRP B CA 1
ATOM 2189 C C . TRP B 1 87 ? -17.172 7.234 9.18 1 98.19 87 TRP B C 1
ATOM 2191 O O . TRP B 1 87 ? -17.516 8.391 8.922 1 98.19 87 TRP B O 1
ATOM 2201 N N . ALA B 1 88 ? -16.328 6.609 8.422 1 97.62 88 ALA B N 1
ATOM 2202 C CA . ALA B 1 88 ? -15.648 7.258 7.301 1 97.62 88 ALA B CA 1
ATOM 2203 C C . ALA B 1 88 ? -16.516 7.215 6.043 1 97.62 88 ALA B C 1
ATOM 2205 O O . ALA B 1 88 ? -16.391 8.078 5.172 1 97.62 88 ALA B O 1
ATOM 2206 N N . TYR B 1 89 ? -17.266 6.18 5.859 1 95 89 TYR B N 1
ATOM 2207 C CA . TYR B 1 89 ? -18.094 5.98 4.672 1 95 89 TYR B CA 1
ATOM 2208 C C . TYR B 1 89 ? -19.344 5.176 5.004 1 95 89 TYR B C 1
ATOM 2210 O O . TYR B 1 89 ? -19.531 4.75 6.145 1 95 89 TYR B O 1
ATOM 2218 N N . GLY B 1 90 ? -20.156 4.922 3.939 1 90.56 90 GLY B N 1
ATOM 2219 C CA . GLY B 1 90 ? -21.422 4.262 4.152 1 90.56 90 GLY B CA 1
ATOM 2220 C C . GLY B 1 90 ? -22.594 5.23 4.215 1 90.56 90 GLY B C 1
ATOM 2221 O O . GLY B 1 90 ? -22.422 6.43 3.982 1 90.56 90 GLY B O 1
ATOM 2222 N N . SER B 1 91 ? -23.766 4.664 4.488 1 87.12 91 SER B N 1
ATOM 2223 C CA . SER B 1 91 ? -24.984 5.473 4.48 1 87.12 91 SER B CA 1
ATOM 2224 C C . SER B 1 91 ? -24.906 6.598 5.508 1 87.12 91 SER B C 1
ATOM 2226 O O . SER B 1 91 ? -25.359 7.715 5.254 1 87.12 91 SER B O 1
ATOM 2228 N N . LYS B 1 92 ? -24.219 6.41 6.688 1 89.31 92 LYS B N 1
ATOM 2229 C CA . LYS B 1 92 ? -24.188 7.414 7.746 1 89.31 92 LYS B CA 1
ATOM 2230 C C . LYS B 1 92 ? -22.766 7.926 7.969 1 89.31 92 LYS B C 1
ATOM 2232 O O . LYS B 1 92 ? -22.547 8.852 8.75 1 89.31 92 LYS B O 1
ATOM 2237 N N . GLY B 1 93 ? -21.859 7.297 7.406 1 92.25 93 GLY B N 1
ATOM 2238 C CA . GLY B 1 93 ? -20.469 7.641 7.648 1 92.25 93 GLY B CA 1
ATOM 2239 C C . GLY B 1 93 ? -19.969 8.773 6.77 1 92.25 93 GLY B C 1
ATOM 2240 O O . GLY B 1 93 ? -19.75 8.586 5.57 1 92.25 93 GLY B O 1
ATOM 2241 N N . LYS B 1 94 ? -19.719 9.938 7.363 1 95.19 94 LYS B N 1
ATOM 2242 C CA . LYS B 1 94 ? -19.266 11.094 6.594 1 95.19 94 LYS B CA 1
ATOM 2243 C C . LYS B 1 94 ? -18.219 11.891 7.359 1 95.19 94 LYS B C 1
ATOM 2245 O O . LYS B 1 94 ? -18.031 13.078 7.094 1 95.19 94 LYS B O 1
ATOM 2250 N N . ALA B 1 95 ? -17.594 11.234 8.281 1 97.88 95 ALA B N 1
ATOM 2251 C CA . ALA B 1 95 ? -16.703 11.93 9.219 1 97.88 95 ALA B CA 1
ATOM 2252 C C . ALA B 1 95 ? -15.555 12.609 8.492 1 97.88 95 ALA B C 1
ATOM 2254 O O . ALA B 1 95 ? -15 13.602 8.977 1 97.88 95 ALA B O 1
ATOM 2255 N N . LEU B 1 96 ? -15.242 12.156 7.309 1 98.31 96 LEU B N 1
ATOM 2256 C CA . LEU B 1 96 ? -14.047 12.641 6.617 1 98.31 96 LEU B CA 1
ATOM 2257 C C . LEU B 1 96 ? -14.43 13.516 5.426 1 98.31 96 LEU B C 1
ATOM 2259 O O . LEU B 1 96 ? -13.555 14.047 4.738 1 98.31 96 LEU B O 1
ATOM 2263 N N . ASN B 1 97 ? -15.719 13.633 5.18 1 97.38 97 ASN B N 1
ATOM 2264 C CA . ASN B 1 97 ? -16.188 14.43 4.055 1 97.38 97 ASN B CA 1
ATOM 2265 C C . ASN B 1 97 ? -15.711 15.875 4.152 1 97.38 97 ASN B C 1
ATOM 2267 O O . ASN B 1 97 ? -15.914 16.531 5.176 1 97.38 97 ASN B O 1
ATOM 2271 N N . GLY B 1 98 ? -15.008 16.281 3.1 1 96.75 98 GLY B N 1
ATOM 2272 C CA . GLY B 1 98 ? -14.609 17.688 3.016 1 96.75 98 GLY B CA 1
ATOM 2273 C C . GLY B 1 98 ? -13.289 17.969 3.703 1 96.75 98 GLY B C 1
ATOM 2274 O O . GLY B 1 98 ? -12.711 19.047 3.531 1 96.75 98 GLY B O 1
ATOM 2275 N N . LYS B 1 99 ? -12.82 17.094 4.57 1 97.38 99 LYS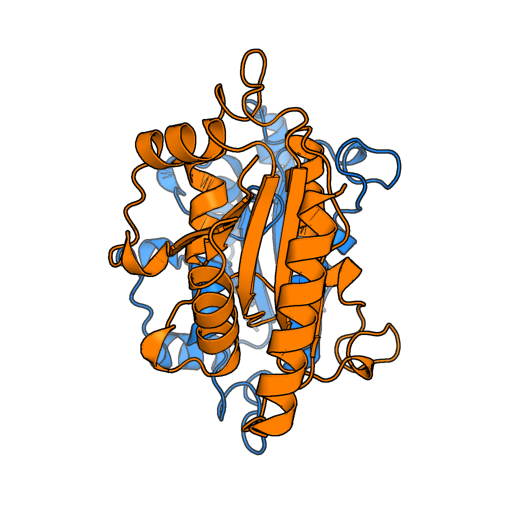 B N 1
ATOM 2276 C CA . LYS B 1 99 ? -11.508 17.281 5.172 1 97.38 99 LYS B CA 1
ATOM 2277 C C . LYS B 1 99 ? -10.422 17.375 4.102 1 97.38 99 LYS B C 1
ATOM 2279 O O . LYS B 1 99 ? -10.57 16.812 3.01 1 97.38 99 LYS B O 1
ATOM 2284 N N . LYS B 1 100 ? -9.367 18.094 4.441 1 97.81 100 LYS B N 1
ATOM 2285 C CA . LYS B 1 100 ? -8.242 18.25 3.523 1 97.81 100 LYS B CA 1
ATOM 2286 C C . LYS B 1 100 ? -7.117 17.281 3.857 1 97.81 100 LYS B C 1
ATOM 2288 O O . LYS B 1 100 ? -6.613 17.266 4.984 1 97.81 100 LYS B O 1
ATOM 2293 N N . PHE B 1 101 ? -6.801 16.469 2.918 1 98.38 101 PHE B N 1
ATOM 2294 C CA . PHE B 1 101 ? -5.727 15.492 3.084 1 98.38 101 PHE B CA 1
ATOM 2295 C C . PHE B 1 101 ? -4.602 15.75 2.09 1 98.38 101 PHE B C 1
ATOM 2297 O O . PHE B 1 101 ? -4.852 16.172 0.957 1 98.38 101 PHE B O 1
ATOM 2304 N N . THR B 1 102 ? -3.383 15.508 2.494 1 98.5 102 THR B N 1
ATOM 2305 C CA . THR B 1 102 ? -2.244 15.547 1.584 1 98.5 102 THR B CA 1
ATOM 2306 C C . THR B 1 102 ? -1.116 14.656 2.084 1 98.5 102 THR B C 1
ATOM 2308 O O . THR B 1 102 ? -1.223 14.055 3.156 1 98.5 102 THR B O 1
ATOM 2311 N N . LEU B 1 103 ? -0.071 14.516 1.241 1 98.88 103 LEU B N 1
ATOM 2312 C CA . LEU B 1 103 ? 1.067 13.656 1.56 1 98.88 103 LEU B CA 1
ATOM 2313 C C . LEU B 1 103 ? 2.344 14.484 1.698 1 98.88 103 LEU B C 1
ATOM 2315 O O . LEU B 1 103 ? 2.523 15.477 0.996 1 98.88 103 LEU B O 1
ATOM 2319 N N . ALA B 1 104 ? 3.17 14.125 2.57 1 98.88 104 ALA B N 1
ATOM 2320 C CA . ALA B 1 104 ? 4.586 14.484 2.6 1 98.88 104 ALA B CA 1
ATOM 2321 C C . ALA B 1 104 ? 5.465 13.234 2.584 1 98.88 104 ALA B C 1
ATOM 2323 O O . ALA B 1 104 ? 5.535 12.508 3.576 1 98.88 104 ALA B O 1
ATOM 2324 N N . VAL B 1 105 ? 6.141 13.047 1.438 1 98.88 105 VAL B N 1
ATOM 2325 C CA . VAL B 1 105 ? 6.754 11.742 1.222 1 98.88 105 VAL B CA 1
ATOM 2326 C C . VAL B 1 105 ? 8.234 11.914 0.874 1 98.88 105 VAL B C 1
ATOM 2328 O O . VAL B 1 105 ? 8.578 12.695 -0.014 1 98.88 105 VAL B O 1
ATOM 2331 N N . SER B 1 106 ? 9.156 11.273 1.617 1 98.44 106 SER B N 1
ATOM 2332 C CA . SER B 1 106 ? 10.555 11.164 1.229 1 98.44 106 SER B CA 1
ATOM 2333 C C . SER B 1 106 ? 10.789 9.961 0.329 1 98.44 106 SER B C 1
ATOM 2335 O O . SER B 1 106 ? 10.312 8.859 0.621 1 98.44 106 SER B O 1
ATOM 2337 N N . VAL B 1 107 ? 11.445 10.172 -0.763 1 97.44 107 VAL B N 1
ATOM 2338 C CA . VAL B 1 107 ? 11.617 9.172 -1.807 1 97.44 107 VAL B CA 1
ATOM 2339 C C . VAL B 1 107 ? 13.109 8.867 -1.991 1 97.44 107 VAL B C 1
ATOM 2341 O O . VAL B 1 107 ? 13.93 9.781 -2.031 1 97.44 107 VAL B O 1
ATOM 2344 N N . GLY B 1 108 ? 13.461 7.605 -2.029 1 95 108 GLY B N 1
ATOM 2345 C CA . GLY B 1 108 ? 14.852 7.211 -2.201 1 95 108 GLY B CA 1
ATOM 2346 C C . GLY B 1 108 ? 15.398 7.539 -3.576 1 95 108 GLY B C 1
ATOM 2347 O O . GLY B 1 108 ? 16.453 8.172 -3.697 1 95 108 GLY B O 1
ATOM 2348 N N . ASP B 1 109 ? 14.758 7.176 -4.637 1 92.19 109 ASP B N 1
ATOM 2349 C CA . ASP B 1 109 ? 15.219 7.352 -6.012 1 92.19 109 ASP B CA 1
ATOM 2350 C C . ASP B 1 109 ? 15.148 8.82 -6.43 1 92.19 109 ASP B C 1
ATOM 2352 O O . ASP B 1 109 ? 14.445 9.617 -5.809 1 92.19 109 ASP B O 1
ATOM 2356 N N . ASP B 1 110 ? 15.859 9.109 -7.477 1 92.56 110 ASP B N 1
ATOM 2357 C CA . ASP B 1 110 ? 15.797 10.445 -8.055 1 92.56 110 ASP B CA 1
ATOM 2358 C C . ASP B 1 110 ? 14.477 10.672 -8.781 1 92.56 110 ASP B C 1
ATOM 2360 O O . ASP B 1 110 ? 13.836 9.719 -9.242 1 92.56 110 ASP B O 1
ATOM 2364 N N . GLU B 1 111 ? 14.172 11.906 -8.898 1 93.38 111 GLU B N 1
ATOM 2365 C CA . GLU B 1 111 ? 12.898 12.297 -9.5 1 93.38 111 GLU B CA 1
ATOM 2366 C C . GLU B 1 111 ? 12.773 11.773 -10.922 1 93.38 111 GLU B C 1
ATOM 2368 O O . GLU B 1 111 ? 11.695 11.359 -11.352 1 93.38 111 GLU B O 1
ATOM 2373 N N . HIS B 1 112 ? 13.875 11.773 -11.648 1 91.94 112 HIS B N 1
ATOM 2374 C CA . HIS B 1 112 ? 13.828 11.414 -13.062 1 91.94 112 HIS B CA 1
ATOM 2375 C C . HIS B 1 112 ? 13.5 9.938 -13.242 1 91.94 112 HIS B C 1
ATOM 2377 O O . HIS B 1 112 ? 13.117 9.508 -14.336 1 91.94 112 HIS B O 1
ATOM 2383 N N . GLU B 1 113 ? 13.648 9.102 -12.188 1 91.38 113 GLU B N 1
ATOM 2384 C CA . GLU B 1 113 ? 13.328 7.676 -12.25 1 91.38 113 GLU B CA 1
ATOM 2385 C C . GLU B 1 113 ? 11.812 7.457 -12.289 1 91.38 113 GLU B C 1
ATOM 2387 O O . GLU B 1 113 ? 11.352 6.371 -12.641 1 91.38 113 GLU B O 1
ATOM 2392 N N . TYR B 1 114 ? 11.102 8.438 -11.867 1 93.69 114 TYR B N 1
ATOM 2393 C CA . TYR B 1 114 ? 9.648 8.352 -11.828 1 93.69 114 TYR B CA 1
ATOM 2394 C C . TYR B 1 114 ? 9.031 8.953 -13.086 1 93.69 114 TYR B C 1
ATOM 2396 O O . TYR B 1 114 ? 8.367 9.992 -13.023 1 93.69 114 TYR B O 1
ATOM 2404 N N . SER B 1 115 ? 9.234 8.266 -14.117 1 90 115 SER B N 1
ATOM 2405 C CA . SER B 1 115 ? 8.711 8.602 -15.438 1 90 115 SER B CA 1
ATOM 2406 C C . SER B 1 115 ? 8.43 7.344 -16.25 1 90 115 SER B C 1
ATOM 2408 O O . SER B 1 115 ? 8.914 6.262 -15.922 1 90 115 SER B O 1
ATOM 2410 N N . LYS B 1 116 ? 7.582 7.473 -17.344 1 85.56 116 LYS B N 1
ATOM 2411 C CA . LYS B 1 116 ? 7.25 6.344 -18.203 1 85.56 116 LYS B CA 1
ATOM 2412 C C . LYS B 1 116 ? 8.508 5.738 -18.828 1 85.56 116 LYS B C 1
ATOM 2414 O O . LYS B 1 116 ? 8.562 4.531 -19.062 1 85.56 116 LYS B O 1
ATOM 2419 N N . ASP B 1 117 ? 9.367 6.547 -19 1 81.94 117 ASP B N 1
ATOM 2420 C CA . ASP B 1 117 ? 10.609 6.109 -19.641 1 81.94 117 ASP B CA 1
ATOM 2421 C C . ASP B 1 117 ? 11.664 5.742 -18.594 1 81.94 117 ASP B C 1
ATOM 2423 O O . ASP B 1 117 ? 12.758 5.293 -18.938 1 81.94 117 ASP B O 1
ATOM 2427 N N . GLY B 1 118 ? 11.312 5.898 -17.391 1 77.56 118 GLY B N 1
ATOM 2428 C CA . GLY B 1 118 ? 12.242 5.566 -16.328 1 77.56 118 GLY B CA 1
ATOM 2429 C C . GLY B 1 118 ? 12.211 4.102 -15.93 1 77.56 118 GLY B C 1
ATOM 2430 O O . GLY B 1 118 ? 11.352 3.352 -16.391 1 77.56 118 GLY B O 1
ATOM 2431 N N . HIS B 1 119 ? 13.148 3.723 -15.141 1 79.19 119 HIS B N 1
ATOM 2432 C CA . HIS B 1 119 ? 13.266 2.34 -14.688 1 79.19 119 HIS B CA 1
ATOM 2433 C C . HIS B 1 119 ? 12.008 1.893 -13.953 1 79.19 119 HIS B C 1
ATOM 2435 O O . HIS B 1 119 ? 11.633 0.718 -14.008 1 79.19 119 HIS B O 1
ATOM 2441 N N . ILE B 1 120 ? 11.336 2.777 -13.273 1 82.62 120 ILE B N 1
ATOM 2442 C CA . ILE B 1 120 ? 10.141 2.479 -12.492 1 82.62 120 ILE B CA 1
ATOM 2443 C C . ILE B 1 120 ? 8.93 2.381 -13.414 1 82.62 120 ILE B C 1
ATOM 2445 O O . ILE B 1 120 ? 8.047 1.547 -13.203 1 82.62 120 ILE B O 1
ATOM 2449 N N . GLY B 1 121 ? 9 3.305 -14.422 1 88.81 121 GLY B N 1
ATOM 2450 C CA . GLY B 1 121 ? 7.98 3.223 -15.453 1 88.81 121 GLY B CA 1
ATOM 2451 C C . GLY B 1 121 ? 6.738 4.031 -15.141 1 88.81 121 GLY B C 1
ATOM 2452 O O . GLY B 1 121 ? 5.809 4.094 -15.945 1 88.81 121 GLY B O 1
ATOM 2453 N N . PHE B 1 122 ? 6.684 4.629 -13.891 1 95.06 122 PHE B N 1
ATOM 2454 C CA . PHE B 1 122 ? 5.508 5.375 -13.461 1 95.06 122 PHE B CA 1
ATOM 2455 C C . PHE B 1 122 ? 5.91 6.672 -12.773 1 95.06 122 PHE B C 1
ATOM 2457 O O . PHE B 1 122 ? 6.996 6.766 -12.195 1 95.06 122 PHE B O 1
ATOM 2464 N N . SER B 1 123 ? 5.07 7.688 -12.875 1 95.62 123 SER B N 1
ATOM 2465 C CA . SER B 1 123 ? 5.281 8.93 -12.141 1 95.62 123 SER B CA 1
ATOM 2466 C C . SER B 1 123 ? 4.977 8.75 -10.656 1 95.62 123 SER B C 1
ATOM 2468 O O . SER B 1 123 ? 4.297 7.801 -10.266 1 95.62 123 SER B O 1
ATOM 2470 N N . ILE B 1 124 ? 5.473 9.695 -9.891 1 96.88 124 ILE B N 1
ATOM 2471 C CA . ILE B 1 124 ? 5.219 9.641 -8.461 1 96.88 124 ILE B CA 1
ATOM 2472 C C . ILE B 1 124 ? 3.725 9.812 -8.188 1 96.88 124 ILE B C 1
ATOM 2474 O O . ILE B 1 124 ? 3.176 9.188 -7.277 1 96.88 124 ILE B O 1
ATOM 2478 N N . GLU B 1 125 ? 3.02 10.609 -8.992 1 96.44 125 GLU B N 1
ATOM 2479 C CA . GLU B 1 125 ? 1.58 10.812 -8.859 1 96.44 125 GLU B CA 1
ATOM 2480 C C . GLU B 1 125 ? 0.815 9.516 -9.125 1 96.44 125 GLU B C 1
ATOM 2482 O O . GLU B 1 125 ? -0.196 9.242 -8.477 1 96.44 125 GLU B O 1
ATOM 2487 N N . GLU B 1 126 ? 1.332 8.711 -10.055 1 96 126 GLU B N 1
ATOM 2488 C CA . GLU B 1 126 ? 0.725 7.414 -10.328 1 96 126 GLU B CA 1
ATOM 2489 C C . GLU B 1 126 ? 0.969 6.441 -9.18 1 96 126 GLU B C 1
ATOM 2491 O O . GLU B 1 126 ? 0.084 5.66 -8.82 1 96 126 GLU B O 1
ATOM 2496 N N . VAL B 1 127 ? 2.115 6.52 -8.617 1 97.44 127 VAL B N 1
ATOM 2497 C CA . VAL B 1 127 ? 2.525 5.605 -7.555 1 97.44 127 VAL B CA 1
ATOM 2498 C C . VAL B 1 127 ? 1.652 5.82 -6.32 1 97.44 127 VAL B C 1
ATOM 2500 O O . VAL B 1 127 ? 1.321 4.867 -5.613 1 97.44 127 VAL B O 1
ATOM 2503 N N . VAL B 1 128 ? 1.136 7.074 -6.129 1 98.06 128 VAL B N 1
ATOM 2504 C CA . VAL B 1 128 ? 0.384 7.344 -4.91 1 98.06 128 VAL B CA 1
ATOM 2505 C C . VAL B 1 128 ? -1.114 7.289 -5.199 1 98.06 128 VAL B C 1
ATOM 2507 O O . VAL B 1 128 ? -1.929 7.715 -4.379 1 98.06 128 VAL B O 1
ATOM 2510 N N . THR B 1 129 ? -1.519 6.68 -6.277 1 97.19 129 THR B N 1
ATOM 2511 C CA . THR B 1 129 ? -2.914 6.574 -6.691 1 97.19 129 THR B CA 1
ATOM 2512 C C . THR B 1 129 ? -3.736 5.832 -5.641 1 97.19 129 THR B C 1
ATOM 2514 O O . THR B 1 129 ? -4.902 6.164 -5.41 1 97.19 129 THR B O 1
ATOM 2517 N N . PRO B 1 130 ? -3.184 4.816 -4.949 1 98.12 130 PRO B N 1
ATOM 2518 C CA . PRO B 1 130 ? -3.988 4.18 -3.902 1 98.12 130 PRO B CA 1
ATOM 2519 C C . PRO B 1 130 ? -4.473 5.168 -2.848 1 98.12 130 PRO B C 1
ATOM 2521 O O . PRO B 1 130 ? -5.648 5.145 -2.465 1 98.12 130 PRO B O 1
ATOM 2524 N N . PHE B 1 131 ? -3.623 6.074 -2.453 1 98.31 131 PHE B N 1
ATOM 2525 C CA . PHE B 1 131 ? -4.012 7.086 -1.479 1 98.31 131 PHE B CA 1
ATOM 2526 C C . PHE B 1 131 ? -5.051 8.031 -2.064 1 98.31 131 PHE B C 1
ATOM 2528 O O . PHE B 1 131 ? -6.062 8.328 -1.423 1 98.31 131 PHE B O 1
ATOM 2535 N N . LYS B 1 132 ? -4.793 8.484 -3.262 1 97.75 132 LYS B N 1
ATOM 2536 C CA . LYS B 1 132 ? -5.719 9.398 -3.92 1 97.75 132 LYS B CA 1
ATOM 2537 C C . LYS B 1 132 ? -7.105 8.781 -4.055 1 97.75 132 LYS B C 1
ATOM 2539 O O . LYS B 1 132 ? -8.117 9.453 -3.85 1 97.75 132 LYS B O 1
ATOM 2544 N N . SER B 1 133 ? -7.125 7.508 -4.383 1 96.88 133 SER B N 1
ATOM 2545 C CA . SER B 1 133 ? -8.383 6.777 -4.516 1 96.88 133 SER B CA 1
ATOM 2546 C C . SER B 1 133 ? -9.141 6.734 -3.193 1 96.88 133 SER B C 1
ATOM 2548 O O . SER B 1 133 ? -10.352 6.949 -3.158 1 96.88 133 SER B O 1
ATOM 2550 N N . ALA B 1 134 ? -8.406 6.434 -2.115 1 97.12 134 ALA B N 1
ATOM 2551 C CA . ALA B 1 134 ? -9.016 6.383 -0.79 1 97.12 134 ALA B CA 1
ATOM 2552 C C . ALA B 1 134 ? -9.602 7.742 -0.403 1 97.12 134 ALA B C 1
ATOM 2554 O O . ALA B 1 134 ? -10.703 7.816 0.142 1 97.12 134 ALA B O 1
ATOM 2555 N N . VAL B 1 135 ? -8.836 8.82 -0.665 1 97.31 135 VAL B N 1
ATOM 2556 C CA . VAL B 1 135 ? -9.273 10.18 -0.36 1 97.31 135 VAL B CA 1
ATOM 2557 C C . VAL B 1 135 ? -10.57 10.484 -1.103 1 97.31 135 VAL B C 1
ATOM 2559 O O . VAL B 1 135 ? -11.531 10.984 -0.51 1 97.31 135 VAL B O 1
ATOM 2562 N N . ASN B 1 136 ? -10.586 10.148 -2.422 1 95.31 136 ASN B N 1
ATOM 2563 C CA . ASN B 1 136 ? -11.781 10.352 -3.229 1 95.31 136 ASN B CA 1
ATOM 2564 C C . ASN B 1 136 ? -12.977 9.586 -2.664 1 95.31 136 ASN B C 1
ATOM 2566 O O . ASN B 1 136 ? -14.086 10.117 -2.586 1 95.31 136 ASN B O 1
ATOM 2570 N N . PHE B 1 137 ? -12.758 8.422 -2.289 1 95.12 137 PHE B N 1
ATOM 2571 C CA . PHE B 1 137 ? -13.828 7.543 -1.84 1 95.12 137 PHE B CA 1
ATOM 2572 C C . PHE B 1 137 ? -14.508 8.109 -0.602 1 95.12 137 PHE B C 1
ATOM 2574 O O . PHE B 1 137 ? -15.734 8.094 -0.5 1 95.12 137 PHE B O 1
ATOM 2581 N N . VAL B 1 138 ? -13.711 8.641 0.309 1 96.31 138 VAL B N 1
ATOM 2582 C CA . VAL B 1 138 ? -14.297 9.07 1.576 1 96.31 138 VAL B CA 1
ATOM 2583 C C . VAL B 1 138 ? -14.805 10.508 1.452 1 96.31 138 VAL B C 1
ATOM 2585 O O . VAL B 1 138 ? -15.312 11.078 2.422 1 96.31 138 VAL B O 1
ATOM 2588 N N . GLY B 1 139 ? -14.57 11.133 0.324 1 95.75 139 GLY B N 1
ATOM 2589 C CA . GLY B 1 139 ? -15.109 12.469 0.077 1 95.75 139 GLY B CA 1
ATOM 2590 C C . GLY B 1 139 ? -14.219 13.57 0.616 1 95.75 139 GLY B C 1
ATOM 2591 O O . GLY B 1 139 ? -14.664 14.711 0.768 1 95.75 139 GLY B O 1
ATOM 2592 N N . ALA B 1 140 ? -12.992 13.227 1.003 1 97.19 140 ALA B N 1
ATOM 2593 C CA . ALA B 1 140 ? -12.031 14.25 1.402 1 97.19 140 ALA B CA 1
ATOM 2594 C C . ALA B 1 140 ? -11.484 14.992 0.188 1 97.19 140 ALA B C 1
ATOM 2596 O O . ALA B 1 140 ? -11.711 14.578 -0.953 1 97.19 140 ALA B O 1
ATOM 2597 N N . LYS B 1 141 ? -10.922 16.125 0.445 1 96.56 141 LYS B N 1
ATOM 2598 C CA . LYS B 1 141 ? -10.273 16.938 -0.587 1 96.56 141 LYS B CA 1
ATOM 2599 C C . LYS B 1 141 ? -8.766 16.672 -0.614 1 96.56 141 LYS B C 1
ATOM 2601 O O . LYS B 1 141 ? -8.094 16.812 0.408 1 96.56 141 LYS B O 1
ATOM 2606 N N . LEU B 1 142 ? -8.359 16.344 -1.76 1 96.81 142 LEU B N 1
ATOM 2607 C CA . LEU B 1 142 ? -6.93 16.125 -1.917 1 96.81 142 LEU B CA 1
ATOM 2608 C C . LEU B 1 142 ? -6.207 17.422 -2.268 1 96.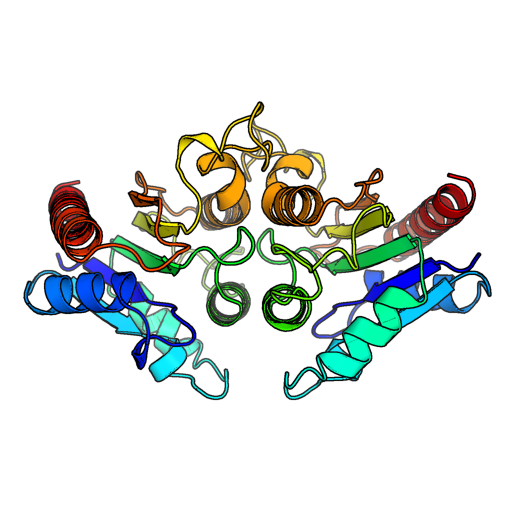81 142 LEU B C 1
ATOM 2610 O O . LEU B 1 142 ? -6.477 18.016 -3.309 1 96.81 142 LEU B O 1
ATOM 2614 N N . LEU B 1 143 ? -5.309 17.812 -1.415 1 97.44 143 LEU B N 1
ATOM 2615 C CA . LEU B 1 143 ? -4.438 18.938 -1.702 1 97.44 143 LEU B CA 1
ATOM 2616 C C . LEU B 1 143 ? -3.148 18.484 -2.371 1 97.44 143 LEU B C 1
ATOM 2618 O O . LEU B 1 143 ? -2.83 17.281 -2.361 1 97.44 143 LEU B O 1
ATOM 2622 N N . PRO B 1 144 ? -2.4 19.438 -3.029 1 96.31 144 PRO B N 1
ATOM 2623 C CA . PRO B 1 144 ? -1.103 19.062 -3.592 1 96.31 144 PRO B CA 1
ATOM 2624 C C . PRO B 1 144 ? -0.165 18.453 -2.549 1 96.31 144 PRO B C 1
ATOM 2626 O O . PRO B 1 144 ? -0.102 18.938 -1.416 1 96.31 144 PRO B O 1
ATOM 2629 N N . SER B 1 145 ? 0.527 17.422 -2.939 1 98.44 145 SER B N 1
ATOM 2630 C CA . SER B 1 145 ? 1.41 16.688 -2.029 1 98.44 145 SER B CA 1
ATOM 2631 C C . SER B 1 145 ? 2.854 17.172 -2.168 1 98.44 145 SER B C 1
ATOM 2633 O O . SER B 1 145 ? 3.191 17.875 -3.117 1 98.44 145 SER B O 1
ATOM 2635 N N . PHE B 1 146 ? 3.617 16.875 -1.225 1 98.75 146 PHE B N 1
ATOM 2636 C CA . PHE B 1 146 ? 5.043 17.188 -1.206 1 98.75 146 PHE B CA 1
ATOM 2637 C C . PHE B 1 146 ? 5.871 15.906 -1.339 1 98.75 146 PHE B C 1
ATOM 2639 O O . PHE B 1 146 ? 5.715 14.977 -0.55 1 98.75 146 PHE B O 1
ATOM 2646 N N . PHE B 1 147 ? 6.656 15.875 -2.346 1 98.62 147 PHE B N 1
ATOM 2647 C CA . PHE B 1 147 ? 7.59 14.773 -2.562 1 98.62 147 PHE B CA 1
ATOM 2648 C C . PHE B 1 147 ? 9.023 15.281 -2.592 1 98.62 147 PHE B C 1
ATOM 2650 O O . PHE B 1 147 ? 9.336 16.234 -3.311 1 98.62 147 PHE B O 1
ATOM 2657 N N . ALA B 1 148 ? 9.867 14.75 -1.765 1 98.31 148 ALA B N 1
ATOM 2658 C CA . ALA B 1 148 ? 11.305 15.008 -1.814 1 98.31 148 ALA B CA 1
ATOM 2659 C C . ALA B 1 148 ? 12.07 13.766 -2.254 1 98.31 148 ALA B C 1
ATOM 2661 O O . ALA B 1 148 ? 11.812 12.656 -1.768 1 98.31 148 ALA B O 1
ATOM 2662 N N . PHE B 1 149 ? 13.023 13.961 -3.178 1 96.94 149 PHE B N 1
ATOM 2663 C CA . PHE B 1 149 ? 13.641 12.836 -3.875 1 96.94 149 PHE B CA 1
ATOM 2664 C C . PHE B 1 149 ? 15.125 12.742 -3.537 1 96.94 149 PHE B C 1
ATOM 2666 O O . PHE B 1 149 ? 15.711 13.688 -3.018 1 96.94 149 PHE B O 1
ATOM 2673 N N . GLY B 1 150 ? 15.727 11.5 -3.771 1 94.94 150 GLY B N 1
ATOM 2674 C CA . GLY B 1 150 ? 17.172 11.328 -3.793 1 94.94 150 GLY B CA 1
ATOM 2675 C C . GLY B 1 150 ? 17.75 10.945 -2.443 1 94.94 150 GLY B C 1
ATOM 2676 O O . GLY B 1 150 ? 18.859 11.328 -2.107 1 94.94 150 GLY B O 1
ATOM 2677 N N . PHE B 1 151 ? 16.984 10.141 -1.635 1 94.25 151 PHE B N 1
ATOM 2678 C CA . PHE B 1 151 ? 17.438 9.906 -0.266 1 94.25 151 PHE B CA 1
ATOM 2679 C C . PHE B 1 151 ? 17.938 8.477 -0.103 1 94.25 151 PHE B C 1
ATOM 2681 O O . PHE B 1 151 ? 18.141 8.008 1.02 1 94.25 151 PHE B O 1
ATOM 2688 N N . SER B 1 152 ? 18.078 7.676 -1.111 1 80.38 152 SER B N 1
ATOM 2689 C CA . SER B 1 152 ? 18.422 6.258 -1.055 1 80.38 152 SER B CA 1
ATOM 2690 C C . SER B 1 152 ? 19.828 6.043 -0.499 1 80.38 152 SER B C 1
ATOM 2692 O O . SER B 1 152 ? 20.062 5.098 0.26 1 80.38 152 SER B O 1
ATOM 2694 N N . ILE B 1 153 ? 20.766 6.699 -0.974 1 78.5 153 ILE B N 1
ATOM 2695 C CA . ILE B 1 153 ? 22.156 6.398 -0.619 1 78.5 153 ILE B CA 1
ATOM 2696 C C . ILE B 1 153 ? 22.766 7.586 0.111 1 78.5 153 ILE B C 1
ATOM 2698 O O . ILE B 1 153 ? 23.281 8.516 -0.522 1 78.5 153 ILE B O 1
ATOM 2702 N N . ASP B 1 154 ? 22.781 7.484 1.479 1 80.75 154 ASP B N 1
ATOM 2703 C CA . ASP B 1 154 ? 23.453 8.414 2.383 1 80.75 154 ASP B CA 1
ATOM 2704 C C . ASP B 1 154 ? 23.328 9.852 1.886 1 80.75 154 ASP B C 1
ATOM 2706 O O . ASP B 1 154 ? 24.297 10.453 1.44 1 80.75 154 ASP B O 1
ATOM 2710 N N . PRO B 1 155 ? 22.141 10.281 2.002 1 88.5 155 PRO B N 1
ATOM 2711 C CA . PRO B 1 155 ? 21.969 11.656 1.526 1 88.5 155 PRO B CA 1
ATOM 2712 C C . PRO B 1 155 ? 22.859 12.648 2.27 1 88.5 155 PRO B C 1
ATOM 2714 O O . PRO B 1 155 ? 23.094 12.492 3.469 1 88.5 155 PRO B O 1
ATOM 2717 N N . SER B 1 156 ? 23.375 13.688 1.566 1 92.25 156 SER B N 1
ATOM 2718 C CA . SER B 1 156 ? 24.188 14.734 2.188 1 92.25 156 SER B CA 1
ATOM 2719 C C . SER B 1 156 ? 23.359 15.547 3.182 1 92.25 156 SER B C 1
ATOM 2721 O O . SER B 1 156 ? 22.141 15.641 3.061 1 92.25 156 SER B O 1
ATOM 2723 N N . ASP B 1 157 ? 24.109 16.094 4.172 1 95.31 157 ASP B N 1
ATOM 2724 C CA . ASP B 1 157 ? 23.438 16.984 5.125 1 95.31 157 ASP B CA 1
ATOM 2725 C C . ASP B 1 157 ? 22.781 18.156 4.406 1 95.31 157 ASP B C 1
ATOM 2727 O O . ASP B 1 157 ? 21.703 18.594 4.809 1 95.31 157 ASP B O 1
ATOM 2731 N N . GLU B 1 158 ? 23.422 18.578 3.426 1 96.31 158 GLU B N 1
ATOM 2732 C CA . GLU B 1 158 ? 22.875 19.703 2.656 1 96.31 158 GLU B CA 1
ATOM 2733 C C . GLU B 1 158 ? 21.547 19.328 2.008 1 96.31 158 GLU B C 1
ATOM 2735 O O . GLU B 1 158 ? 20.594 20.125 2.039 1 96.31 158 GLU B O 1
ATOM 2740 N N . LEU B 1 159 ? 21.469 18.188 1.399 1 96.06 159 LEU B N 1
ATOM 2741 C CA . LEU B 1 159 ? 20.219 17.734 0.785 1 96.06 159 LEU B CA 1
ATOM 2742 C C . LEU B 1 159 ? 19.109 17.625 1.822 1 96.06 159 LEU B C 1
ATOM 2744 O O . LEU B 1 159 ? 17.984 18.047 1.574 1 96.06 159 LEU B O 1
ATOM 2748 N N . VAL B 1 160 ? 19.438 17.078 2.977 1 97.5 160 VAL B N 1
ATOM 2749 C CA . VAL B 1 160 ? 18.469 16.906 4.059 1 97.5 160 VAL B CA 1
ATOM 2750 C C . VAL B 1 160 ? 17.984 18.281 4.535 1 97.5 160 VAL B C 1
ATOM 2752 O O . VAL B 1 160 ? 16.797 18.5 4.703 1 97.5 160 VAL B O 1
ATOM 2755 N N . GLU B 1 161 ? 18.922 19.188 4.773 1 97.56 161 GLU B N 1
ATOM 2756 C CA . GLU B 1 161 ? 18.594 20.531 5.242 1 97.56 161 GLU B CA 1
ATOM 2757 C C . GLU B 1 161 ? 17.719 21.266 4.234 1 97.56 161 GLU B C 1
ATOM 2759 O O . GLU B 1 161 ? 16.734 21.906 4.609 1 97.56 161 GLU B O 1
ATOM 2764 N N . ASN B 1 162 ? 18.109 21.188 2.996 1 98.06 162 ASN B N 1
ATOM 2765 C CA . ASN B 1 162 ? 17.312 21.828 1.957 1 98.06 162 ASN B CA 1
ATOM 2766 C C . ASN B 1 162 ? 15.914 21.234 1.866 1 98.06 162 ASN B C 1
ATOM 2768 O O . ASN B 1 162 ? 14.93 21.969 1.728 1 98.06 162 ASN B O 1
ATOM 2772 N N . SER B 1 163 ? 15.812 19.922 1.898 1 98.38 163 SER B N 1
ATOM 2773 C CA . SER B 1 163 ? 14.508 19.281 1.865 1 98.38 163 SER B CA 1
ATOM 2774 C C . SER B 1 163 ? 13.656 19.688 3.059 1 98.38 163 SER B C 1
ATOM 2776 O O . SER B 1 163 ? 12.43 19.797 2.949 1 98.38 163 SER B O 1
ATOM 2778 N N . THR B 1 164 ? 14.281 19.891 4.23 1 98.62 164 THR B N 1
ATOM 2779 C CA . THR B 1 164 ? 13.562 20.312 5.426 1 98.62 164 THR B CA 1
ATOM 2780 C C . THR B 1 164 ? 12.984 21.719 5.242 1 98.62 164 THR B C 1
ATOM 2782 O O . THR B 1 164 ? 11.844 21.969 5.621 1 98.62 164 THR B O 1
ATOM 2785 N N . LYS B 1 165 ? 13.766 22.609 4.652 1 98.5 165 LYS B N 1
ATOM 2786 C CA . LYS B 1 165 ? 13.273 23.953 4.355 1 98.5 165 LYS B CA 1
ATOM 2787 C C . LYS B 1 165 ? 12.086 23.922 3.404 1 98.5 165 LYS B C 1
ATOM 2789 O O . LYS B 1 165 ? 11.086 24.594 3.623 1 98.5 165 LYS B O 1
ATOM 2794 N N . GLU B 1 166 ? 12.203 23.125 2.379 1 98.69 166 GLU B N 1
ATOM 2795 C CA . GLU B 1 166 ? 11.125 22.984 1.407 1 98.69 166 GLU B CA 1
ATOM 2796 C C . GLU B 1 166 ? 9.883 22.375 2.049 1 98.69 166 GLU B C 1
ATOM 2798 O O . GLU B 1 166 ? 8.758 22.766 1.743 1 98.69 166 GLU B O 1
ATOM 2803 N N . TYR B 1 167 ? 10.102 21.422 2.84 1 98.62 167 TYR B N 1
ATOM 2804 C CA . TYR B 1 167 ? 9.039 20.781 3.6 1 98.62 167 TYR B CA 1
ATOM 2805 C C . TYR B 1 167 ? 8.297 21.797 4.465 1 98.62 167 TYR B C 1
ATOM 2807 O O . TYR B 1 167 ? 7.062 21.844 4.453 1 98.62 167 TYR B O 1
ATOM 2815 N N . MET B 1 168 ? 9.008 22.609 5.207 1 98.19 168 MET B N 1
ATOM 2816 C CA . MET B 1 168 ? 8.383 23.594 6.074 1 98.19 168 MET B CA 1
ATOM 2817 C C . MET B 1 168 ? 7.629 24.641 5.254 1 98.19 168 MET B C 1
ATOM 2819 O O . MET B 1 168 ? 6.559 25.109 5.656 1 98.19 168 MET B O 1
ATOM 2823 N N . LYS B 1 169 ? 8.234 25.031 4.16 1 97.81 169 LYS B N 1
ATOM 2824 C CA . LYS B 1 169 ? 7.535 25.938 3.264 1 97.81 169 LYS B CA 1
ATOM 2825 C C . LYS B 1 169 ? 6.223 25.328 2.777 1 97.81 169 LYS B C 1
ATOM 2827 O O . LYS B 1 169 ? 5.188 26 2.775 1 97.81 169 LYS B O 1
ATOM 2832 N N . PHE B 1 170 ? 6.25 24.094 2.359 1 98.19 170 PHE B N 1
ATOM 2833 C CA . PHE B 1 170 ? 5.066 23.344 1.937 1 98.19 170 PH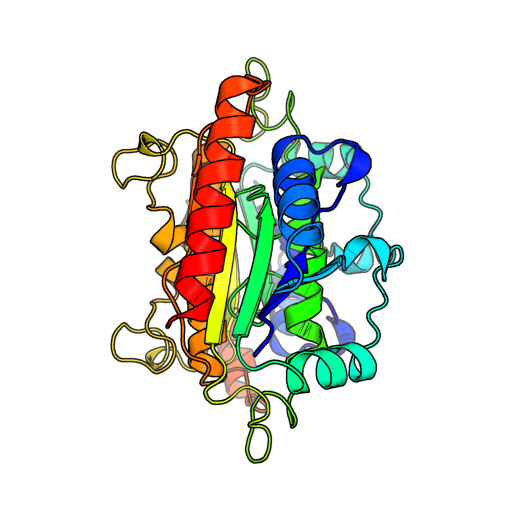E B CA 1
ATOM 2834 C C . PHE B 1 170 ? 4.004 23.359 3.029 1 98.19 170 PHE B C 1
ATOM 2836 O O . PHE B 1 170 ? 2.84 23.688 2.768 1 98.19 170 PHE B O 1
ATOM 2843 N N . LEU B 1 171 ? 4.398 23.031 4.273 1 97.56 171 LEU B N 1
ATOM 2844 C CA . LEU B 1 171 ? 3.467 22.969 5.395 1 97.56 171 LEU B CA 1
ATOM 2845 C C . LEU B 1 171 ? 2.838 24.344 5.652 1 97.56 171 LEU B C 1
ATOM 2847 O O . LEU B 1 171 ? 1.629 24.438 5.875 1 97.56 171 LEU B O 1
ATOM 2851 N N . ARG B 1 172 ? 3.6 25.344 5.602 1 94.81 172 ARG B N 1
ATOM 2852 C CA . ARG B 1 172 ? 3.111 26.688 5.887 1 94.81 172 ARG B CA 1
ATOM 2853 C C . ARG B 1 172 ? 2.162 27.172 4.797 1 94.81 172 ARG B C 1
ATOM 2855 O O . ARG B 1 172 ? 1.216 27.906 5.07 1 94.81 172 ARG B O 1
ATOM 2862 N N . ASP B 1 173 ? 2.447 26.734 3.586 1 93.81 173 ASP B N 1
ATOM 2863 C CA . ASP B 1 173 ? 1.58 27.094 2.471 1 93.81 173 ASP B CA 1
ATOM 2864 C C . ASP B 1 173 ? 0.22 26.422 2.586 1 93.81 173 ASP B C 1
ATOM 2866 O O . ASP B 1 173 ? -0.774 26.906 2.045 1 93.81 173 ASP B O 1
ATOM 2870 N N . LEU B 1 174 ? 0.127 25.203 3.172 1 90.69 174 LEU B N 1
ATOM 2871 C CA . LEU B 1 174 ? -1.135 24.516 3.402 1 90.69 174 LEU B CA 1
ATOM 2872 C C . LEU B 1 174 ? -2.049 25.328 4.309 1 90.69 174 LEU B C 1
ATOM 2874 O O . LEU B 1 174 ? -3.27 25.328 4.129 1 90.69 174 LEU B O 1
ATOM 2878 N N . SER B 1 175 ? -1.478 25.984 5.328 1 72.62 175 SER B N 1
ATOM 2879 C CA . SER B 1 175 ? -2.203 26.75 6.336 1 72.62 175 SER B CA 1
ATOM 2880 C C . SER B 1 175 ? -2.955 27.906 5.707 1 72.62 175 SER B C 1
ATOM 2882 O O . SER B 1 175 ? -3.908 28.438 6.293 1 72.62 175 SER B O 1
ATOM 2884 N N . PHE B 1 176 ? -2.553 28.219 4.504 1 68.56 176 PHE B N 1
ATOM 2885 C CA . PHE B 1 176 ? -3.188 29.359 3.854 1 68.56 176 PHE B CA 1
ATOM 2886 C C . PHE B 1 176 ? -4.18 28.906 2.793 1 68.56 176 PHE B C 1
ATOM 2888 O O . PHE B 1 176 ? -4.855 29.719 2.166 1 68.56 176 PHE B O 1
ATOM 2895 N N . SER B 1 177 ? -4.219 27.703 2.605 1 64.12 177 SER B N 1
ATOM 2896 C CA . SER B 1 177 ? -5.137 27.172 1.6 1 64.12 177 SER B CA 1
ATOM 2897 C C . SER B 1 177 ? -6.504 26.859 2.203 1 64.12 177 SER B C 1
ATOM 2899 O O . SER B 1 177 ? -6.605 26.562 3.393 1 64.12 177 SER B O 1
#

Foldseek 3Di:
DAEEEEEEEQCLVPDLQVVLLVVLVVVPPRYHYHYVCVVCVVLDDPQVVVLVVLLVHQHYEYEYEQDPLDGDPSVVVNCVRNCDECDLDDPNHQSQAAREYEYEYEYAAAQVLADCPHPVNHHNVVSCVVVVVSCVRSNYHYDYYHYQYNNNPPDDPVSSVVSSVVSVVVNVVVVVD/DAEEEEEEEQCLVPDLQVVLLVVLVVVPPRYHYHYVCVVCVVLDDPQVVVLVVLLVDQHYEYEYEQDPLDGDPSVVVNCVRNCDECDLDDPNHQSQAAREYEYEYEYAAAQVQADCPHPVNHHNVVSCVVVVVSCVRSNYHYDYYHYQYNNNPPDDPVSSVVSSVVSVVVNVVVVVD

Radius of gyration: 20.29 Å; Cα contacts (8 Å, |Δi|>4): 626; chains: 2; bounding box: 50×60×40 Å

Organism: Campylobacter curvus (strain 525.92) (NCBI:txid360105)

Secondary structure (DSSP, 8-state):
-PEEEEE--TTGGG-SHHHHHHHHHHTSTTEEEEEHHHH-TTS---HHHHHHHHHT-SEEEEEEEEBTTB--HHHHHHHHHHS-BTTTBSSS--TTTT-EEEEEEEESS-GGGSSTTSSS-S-HHHHTHHHHHHHHHHTPEEPPPEEE---SS---HHHHHHHHHHHHHHHHHHTT-/-PEEEEE--TTGGG-SHHHHHHHHHHTSTTEEEEEHHHH-TTS---HHHHHHHHHT-SEEEEEEEEBTTB--HHHHHHHHHHS-BTTTBSSS--TTTT-EEEEEEEESS-GGGSSTTSSS-S-HHHHTHHHHHHHHHHTPEEPPPEEE---SS---HHHHHHHHHHHHHHHHHHTT-